Protein AF-0000000080309012 (afdb_homodimer)

InterPro domains:
  IPR004401 Nucleoid-associated protein YbaB/EbfC [MF_00274] (7-101)
  IPR004401 Nucleoid-associated protein YbaB/EbfC [PF02575] (13-102)
  IPR004401 Nucleoid-associated protein YbaB/EbfC [PIRSF004555] (8-107)
  IPR004401 Nucleoid-associated protein YbaB/EbfC [PTHR33449] (8-107)
  IPR004401 Nucleoid-associated protein YbaB/EbfC [TIGR00103] (6-107)
  IPR036894 Nucleoid-associated protein YbaB-like domain superfamily [G3DSA:3.30.1310.10] (3-108)
  IPR036894 Nucleoid-associated protein YbaB-like domain superfamily [SSF82607] (13-107)

Structure (mmCIF, N/CA/C/O backbone):
data_AF-0000000080309012-model_v1
#
loop_
_entity.id
_entity.type
_entity.pdbx_description
1 polymer 'Nucleoid-associated protein DB32_004994'
#
loop_
_atom_site.group_PDB
_atom_site.id
_atom_site.type_symbol
_atom_site.label_atom_id
_atom_site.label_alt_id
_atom_site.label_comp_id
_atom_site.label_asym_id
_atom_site.label_entity_id
_atom_site.label_seq_id
_atom_site.pdbx_PDB_ins_code
_atom_site.Cartn_x
_atom_site.Cartn_y
_atom_site.Cartn_z
_atom_site.occupancy
_atom_site.B_iso_or_equiv
_atom_site.auth_seq_id
_atom_site.auth_comp_id
_atom_site.auth_asym_id
_atom_site.auth_atom_id
_atom_site.pdbx_PDB_model_num
ATOM 1 N N . MET A 1 1 ? -10.664 39.625 29.297 1 57 1 MET A N 1
ATOM 2 C CA . MET A 1 1 ? -10.953 38.969 28.031 1 57 1 MET A CA 1
ATOM 3 C C . MET A 1 1 ? -9.852 37.969 27.656 1 57 1 MET A C 1
ATOM 5 O O . MET A 1 1 ? -10.117 36.938 27.062 1 57 1 MET A O 1
ATOM 9 N N . SER A 1 2 ? -8.57 38.375 27.922 1 62.28 2 SER A N 1
ATOM 10 C CA . SER A 1 2 ? -7.352 37.688 27.484 1 62.28 2 SER A CA 1
ATOM 11 C C . SER A 1 2 ? -7.172 36.344 28.188 1 62.28 2 SER A C 1
ATOM 13 O O . SER A 1 2 ? -6.781 35.375 27.562 1 62.28 2 SER A O 1
ATOM 15 N N . THR A 1 3 ? -7.598 36.344 29.406 1 65.06 3 THR A N 1
ATOM 16 C CA . THR A 1 3 ? -7.363 35.125 30.219 1 65.06 3 THR A CA 1
ATOM 17 C C . THR A 1 3 ? -8.297 34 29.797 1 65.06 3 THR A C 1
ATOM 19 O O . THR A 1 3 ? -7.887 32.844 29.703 1 65.06 3 THR A O 1
ATOM 22 N N . HIS A 1 4 ? -9.516 34.344 29.5 1 71.31 4 HIS A N 1
ATOM 23 C CA . HIS A 1 4 ? -10.484 33.312 29.141 1 71.31 4 HIS A CA 1
ATOM 24 C C . HIS A 1 4 ? -10.094 32.625 27.828 1 71.31 4 HIS A C 1
ATOM 26 O O . HIS A 1 4 ? -10.211 31.422 27.688 1 71.31 4 HIS A O 1
ATOM 32 N N . PHE A 1 5 ? -9.656 33.438 26.984 1 69.38 5 PHE A N 1
ATOM 33 C CA . PHE A 1 5 ? -9.219 32.938 25.688 1 69.38 5 PHE A CA 1
ATOM 34 C C . PHE A 1 5 ? -8 32.031 25.828 1 69.38 5 PHE A C 1
ATOM 36 O O . PHE A 1 5 ? -7.934 30.969 25.219 1 69.38 5 PHE A O 1
ATOM 43 N N . ARG A 1 6 ? -7.18 32.281 26.766 1 80.62 6 ARG A N 1
ATOM 44 C CA . ARG A 1 6 ? -5.988 31.484 27.031 1 80.62 6 ARG A CA 1
ATOM 45 C C . ARG A 1 6 ? -6.355 30.141 27.641 1 80.62 6 ARG A C 1
ATOM 47 O O . ARG A 1 6 ? -5.777 29.109 27.281 1 80.62 6 ARG A O 1
ATOM 54 N N . GLY A 1 7 ? -7.297 30.141 28.516 1 77.06 7 GLY A N 1
ATOM 55 C CA . GLY A 1 7 ? -7.805 28.906 29.094 1 77.06 7 GLY A CA 1
ATOM 56 C C . GLY A 1 7 ? -8.43 27.984 28.062 1 77.06 7 GLY A C 1
ATOM 57 O O . GLY A 1 7 ? -8.164 26.781 28.047 1 77.06 7 GLY A O 1
ATOM 58 N N . GLY A 1 8 ? -9.25 28.578 27.203 1 82.12 8 GLY A N 1
ATOM 59 C CA . GLY A 1 8 ? -9.867 27.828 26.109 1 82.12 8 GLY A CA 1
ATOM 60 C C . GLY A 1 8 ? -8.852 27.281 25.125 1 82.12 8 GLY A C 1
ATOM 61 O O . GLY A 1 8 ? -8.969 26.141 24.672 1 82.12 8 GLY A O 1
ATOM 62 N N . MET A 1 9 ? -7.82 27.984 24.938 1 85.69 9 MET A N 1
ATOM 63 C CA . MET A 1 9 ? -6.762 27.562 24.031 1 85.69 9 MET A CA 1
ATOM 64 C C . MET A 1 9 ? -5.977 26.406 24.609 1 85.69 9 MET A C 1
ATOM 66 O O . MET A 1 9 ? -5.648 25.453 23.891 1 85.69 9 MET A O 1
ATOM 70 N N . SER A 1 10 ? -5.707 26.469 25.969 1 90.06 10 SER A N 1
ATOM 71 C CA . SER A 1 10 ? -4.992 25.406 26.672 1 90.06 10 SER A CA 1
ATOM 72 C C . SER A 1 10 ? -5.758 24.094 26.609 1 90.06 10 SER A C 1
ATOM 74 O O . SER A 1 10 ? -5.164 23.031 26.391 1 90.06 10 SER A O 1
ATOM 76 N N . GLU A 1 11 ? -7.051 24.172 26.859 1 88.88 11 GLU A N 1
ATOM 77 C CA . GLU A 1 11 ? -7.902 22.984 26.797 1 88.88 11 GLU A CA 1
ATOM 78 C C . GLU A 1 11 ? -7.957 22.422 25.391 1 88.88 11 GLU A C 1
ATOM 80 O O . GLU A 1 11 ? -7.867 21.203 25.203 1 88.8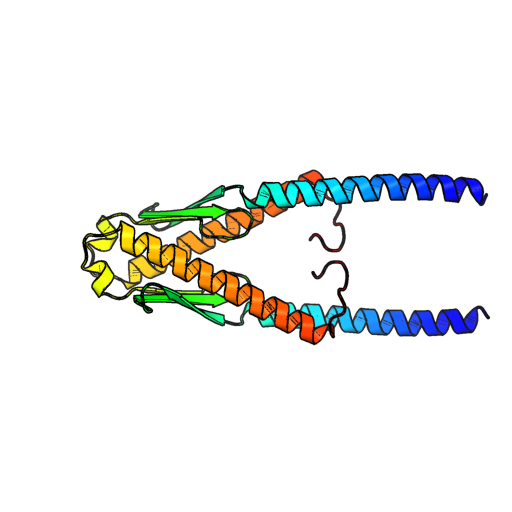8 11 GLU A O 1
ATOM 85 N N . LEU A 1 12 ? -8.102 23.266 24.438 1 86.62 12 LEU A N 1
ATOM 86 C CA . LEU A 1 12 ? -8.133 22.844 23.047 1 86.62 12 LEU A CA 1
ATOM 87 C C . LEU A 1 12 ? -6.832 22.141 22.656 1 86.62 12 LEU A C 1
ATOM 89 O O . LEU A 1 12 ? -6.859 21.078 22.031 1 86.62 12 LEU A O 1
ATOM 93 N N . MET A 1 13 ? -5.715 22.641 23.109 1 89 13 MET A N 1
ATOM 94 C CA . MET A 1 13 ? -4.414 22.062 22.797 1 89 13 MET A CA 1
ATOM 95 C C . MET A 1 13 ? -4.277 20.672 23.438 1 89 13 MET A C 1
ATOM 97 O O . MET A 1 13 ? -3.734 19.766 22.812 1 89 13 MET A O 1
ATOM 101 N N . ARG A 1 14 ? -4.746 20.578 24.688 1 92.19 14 ARG A N 1
ATOM 102 C CA . ARG A 1 14 ? -4.723 19.297 25.391 1 92.19 14 ARG A CA 1
ATOM 103 C C . ARG A 1 14 ? -5.551 18.25 24.656 1 92.19 14 ARG A C 1
ATOM 105 O O . ARG A 1 14 ? -5.121 17.109 24.484 1 92.19 14 ARG A O 1
ATOM 112 N N . GLN A 1 15 ? -6.668 18.594 24.234 1 91.5 15 GLN A N 1
ATOM 113 C CA . GLN A 1 15 ? -7.543 17.703 23.469 1 91.5 15 GLN A CA 1
ATOM 114 C C . GLN A 1 15 ? -6.914 17.312 22.141 1 91.5 15 GLN A C 1
ATOM 116 O O . GLN A 1 15 ? -6.93 16.141 21.75 1 91.5 15 GLN A O 1
ATOM 121 N N . ALA A 1 16 ? -6.344 18.25 21.547 1 87.75 16 ALA A N 1
ATOM 122 C CA . ALA A 1 16 ? -5.672 18 20.266 1 87.75 16 ALA A CA 1
ATOM 123 C C . ALA A 1 16 ? -4.531 17 20.438 1 87.75 16 ALA A C 1
ATOM 125 O O . ALA A 1 16 ? -4.391 16.062 19.641 1 87.75 16 ALA A O 1
ATOM 126 N N . SER A 1 17 ? -3.793 17.219 21.484 1 92.69 17 SER A N 1
ATOM 127 C CA . SER A 1 17 ? -2.676 16.328 21.781 1 92.69 17 SER A CA 1
ATOM 128 C C . SER A 1 17 ? -3.162 14.906 22.062 1 92.69 17 SER A C 1
ATOM 130 O O . SER A 1 17 ? -2.549 13.93 21.625 1 92.69 17 SER A O 1
ATOM 132 N N . ARG A 1 18 ? -4.23 14.828 22.766 1 92.44 18 ARG A N 1
ATOM 133 C CA . ARG A 1 18 ? -4.801 13.523 23.094 1 92.44 18 ARG A CA 1
ATOM 134 C C . ARG A 1 18 ? -5.285 12.805 21.828 1 92.44 18 ARG A C 1
ATOM 136 O O . ARG A 1 18 ? -5.027 11.617 21.656 1 92.44 18 ARG A O 1
ATOM 143 N N . LEU A 1 19 ? -5.91 13.477 21.016 1 88.88 19 LEU A N 1
ATOM 144 C CA . LEU A 1 1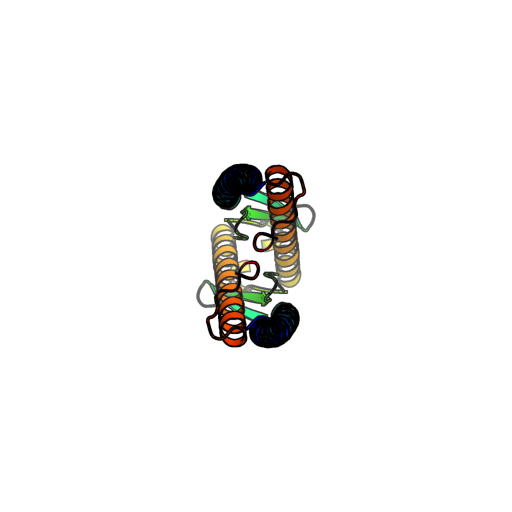9 ? -6.383 12.922 19.75 1 88.88 19 LEU A CA 1
ATOM 145 C C . LEU A 1 19 ? -5.215 12.477 18.875 1 88.88 19 LEU A C 1
ATOM 147 O O . LEU A 1 19 ? -5.242 11.391 18.297 1 88.88 19 LEU A O 1
ATOM 151 N N . GLN A 1 20 ? -4.234 13.234 18.797 1 90.69 20 GLN A N 1
ATOM 152 C CA . GLN A 1 20 ? -3.027 12.914 18.047 1 90.69 20 GLN A CA 1
ATOM 153 C C . GLN A 1 20 ? -2.412 11.602 18.516 1 90.69 20 GLN A C 1
ATOM 155 O O . GLN A 1 20 ? -2.057 10.742 17.703 1 90.69 20 GLN A O 1
ATOM 160 N N . ARG A 1 21 ? -2.314 11.453 19.812 1 92.88 21 ARG A N 1
ATOM 161 C CA . ARG A 1 21 ? -1.744 10.234 20.375 1 92.88 21 ARG A CA 1
ATOM 162 C C . ARG A 1 21 ? -2.627 9.023 20.094 1 92.88 21 ARG A C 1
ATOM 164 O O . ARG A 1 21 ? -2.125 7.945 19.781 1 92.88 21 ARG A O 1
ATOM 171 N N . LYS A 1 22 ? -3.891 9.219 20.219 1 92.44 22 LYS A N 1
ATOM 172 C CA . LYS A 1 22 ? -4.84 8.148 19.953 1 92.44 22 LYS A CA 1
ATOM 173 C C . LYS A 1 22 ? -4.77 7.695 18.484 1 92.44 22 LYS A C 1
ATOM 175 O O . LYS A 1 22 ? -4.793 6.496 18.203 1 92.44 22 LYS A O 1
ATOM 180 N N . ILE A 1 23 ? -4.715 8.562 17.609 1 88.94 23 ILE A N 1
ATOM 181 C CA . ILE A 1 23 ? -4.617 8.281 16.172 1 88.94 23 ILE A CA 1
ATOM 182 C C . ILE A 1 23 ? -3.334 7.508 15.891 1 88.94 23 ILE A C 1
ATOM 184 O O . ILE A 1 23 ? -3.354 6.5 15.172 1 88.94 23 ILE A O 1
ATOM 188 N N . GLU A 1 24 ? -2.258 7.977 16.453 1 91.75 24 GLU A N 1
ATOM 189 C CA . GLU A 1 24 ? -0.975 7.312 16.234 1 91.75 24 GLU A CA 1
ATOM 190 C C . GLU A 1 24 ? -1.003 5.879 16.766 1 91.75 24 GLU A C 1
ATOM 192 O O . GLU A 1 24 ? -0.525 4.961 16.094 1 91.75 24 GLU A O 1
ATOM 197 N N . LYS A 1 25 ? -1.535 5.723 17.875 1 94.19 25 LYS A N 1
ATOM 198 C CA . LYS A 1 25 ? -1.632 4.398 18.469 1 94.19 25 LYS A CA 1
ATOM 199 C C . LYS A 1 25 ? -2.502 3.471 17.625 1 94.19 25 LYS A C 1
ATOM 201 O O . LYS A 1 25 ? -2.133 2.324 17.375 1 94.19 25 LYS A O 1
ATOM 206 N N . ARG A 1 26 ? -3.6 3.959 17.188 1 93.12 26 ARG A N 1
ATOM 207 C CA . ARG A 1 26 ? -4.516 3.156 16.375 1 93.12 26 ARG A CA 1
ATOM 208 C C . ARG A 1 26 ? -3.893 2.801 15.039 1 93.12 26 ARG A C 1
ATOM 210 O O . ARG A 1 26 ? -4.059 1.683 14.547 1 93.12 26 ARG A O 1
ATOM 217 N N . LYS A 1 27 ? -3.209 3.764 14.477 1 92.25 27 LYS A N 1
ATOM 218 C CA . LYS A 1 27 ? -2.504 3.504 13.219 1 92.25 27 LYS A CA 1
ATOM 219 C C . LYS A 1 27 ? -1.516 2.352 13.375 1 92.25 27 LYS A C 1
ATOM 221 O O . LYS A 1 27 ? -1.438 1.474 12.516 1 92.25 27 LYS A O 1
ATOM 226 N N . GLN A 1 28 ? -0.829 2.33 14.453 1 94.25 28 GLN A N 1
ATOM 227 C CA . GLN A 1 28 ? 0.137 1.269 14.719 1 94.25 28 GLN A CA 1
ATOM 228 C C . GLN A 1 28 ? -0.559 -0.08 14.875 1 94.25 28 GLN A C 1
ATOM 230 O O . GLN A 1 28 ? -0.094 -1.091 14.344 1 94.25 28 GLN A O 1
ATOM 235 N N . GLU A 1 29 ? -1.652 -0.006 15.547 1 95.56 29 GLU A N 1
ATOM 236 C CA . GLU A 1 29 ? -2.422 -1.23 15.742 1 95.56 29 GLU A CA 1
ATOM 237 C C . GLU A 1 29 ? -2.965 -1.763 14.422 1 95.56 29 GLU A C 1
ATOM 239 O O . GLU A 1 29 ? -2.979 -2.975 14.195 1 95.56 29 GLU A O 1
ATOM 244 N N . LEU A 1 30 ? -3.387 -0.887 13.586 1 95 30 LEU A N 1
ATOM 245 C CA . LEU A 1 30 ? -4.016 -1.249 12.32 1 95 30 LEU A CA 1
ATOM 246 C C . LEU A 1 30 ? -2.996 -1.842 11.359 1 95 30 LEU A C 1
ATOM 248 O O . LEU A 1 30 ? -3.361 -2.574 10.438 1 95 30 LEU A O 1
ATOM 252 N N . GLN A 1 31 ? -1.734 -1.55 11.609 1 95.44 31 GLN A N 1
ATOM 253 C CA . GLN A 1 31 ? -0.689 -2.062 10.727 1 95.44 31 GLN A CA 1
ATOM 254 C C . GLN A 1 31 ? -0.666 -3.59 10.734 1 95.44 31 GLN A C 1
ATOM 256 O O . GLN A 1 31 ? -0.305 -4.215 9.734 1 95.44 31 GLN A O 1
ATOM 261 N N . SER A 1 32 ? -1.127 -4.191 11.82 1 95.81 32 SER A N 1
ATOM 262 C CA . SER A 1 32 ? -1.035 -5.641 11.945 1 95.81 32 SER A CA 1
ATOM 263 C C . SER A 1 32 ? -2.375 -6.309 11.656 1 95.81 32 SER A C 1
ATOM 265 O O . SER A 1 32 ? -2.467 -7.535 11.617 1 95.81 32 SER A O 1
ATOM 267 N N . GLU A 1 33 ? -3.395 -5.461 11.523 1 96.38 33 GLU A N 1
ATOM 268 C CA . GLU A 1 33 ? -4.691 -6.027 11.156 1 96.38 33 GLU A CA 1
ATOM 269 C C . GLU A 1 33 ? -4.656 -6.621 9.75 1 96.38 33 GLU A C 1
ATOM 271 O O . GLU A 1 33 ? -4.133 -6 8.82 1 96.38 33 GLU A O 1
ATOM 276 N N . VAL A 1 34 ? -5.273 -7.836 9.703 1 98.5 34 VAL A N 1
ATOM 277 C CA . VAL A 1 34 ? -5.172 -8.555 8.438 1 98.5 34 VAL A CA 1
ATOM 278 C C . VAL A 1 34 ? -6.559 -8.688 7.812 1 98.5 34 VAL A C 1
ATOM 280 O O . VAL A 1 34 ? -7.539 -8.961 8.508 1 98.5 34 VAL A O 1
ATOM 283 N N . VAL A 1 35 ? -6.605 -8.461 6.52 1 98.56 35 VAL A N 1
ATOM 284 C CA . VAL A 1 35 ? -7.828 -8.695 5.762 1 98.56 35 VAL A CA 1
ATOM 285 C C . VAL A 1 35 ? -7.586 -9.781 4.715 1 98.56 35 VAL A C 1
ATOM 287 O O . VAL A 1 35 ? -6.438 -10.086 4.383 1 98.56 35 VAL A O 1
ATOM 290 N N . GLU A 1 36 ? -8.703 -10.359 4.281 1 98.81 36 GLU A N 1
ATOM 291 C CA . GLU A 1 36 ? -8.625 -11.391 3.258 1 98.81 36 GLU A CA 1
ATOM 292 C C . GLU A 1 36 ? -9.359 -10.969 1.988 1 98.81 36 GLU A C 1
ATOM 294 O O . GLU A 1 36 ? -10.352 -10.242 2.053 1 98.81 36 GLU A O 1
ATOM 299 N N . ALA A 1 37 ? -8.836 -11.375 0.896 1 98.75 37 ALA A N 1
ATOM 300 C CA . ALA A 1 37 ? -9.469 -11.172 -0.406 1 98.75 37 ALA A CA 1
ATOM 301 C C . ALA A 1 37 ? -9.125 -12.312 -1.362 1 98.75 37 ALA A C 1
ATOM 303 O O . ALA A 1 37 ? -8.281 -13.164 -1.054 1 98.75 37 ALA A O 1
ATOM 304 N N . GLY A 1 38 ? -9.852 -12.344 -2.426 1 98.62 38 GLY A N 1
ATOM 305 C CA . GLY A 1 38 ? -9.609 -13.43 -3.359 1 98.62 38 GLY A CA 1
ATOM 306 C C . GLY A 1 38 ? -9.977 -13.086 -4.789 1 98.62 38 GLY A C 1
ATOM 307 O O . GLY A 1 38 ? -10.516 -12.008 -5.055 1 98.62 38 GLY A O 1
ATOM 308 N N . ALA A 1 39 ? -9.578 -13.945 -5.66 1 98.19 39 ALA A N 1
ATOM 309 C CA . ALA A 1 39 ? -9.922 -13.875 -7.078 1 98.19 39 ALA A CA 1
ATOM 310 C C . ALA A 1 39 ? -10.141 -15.266 -7.66 1 98.19 39 ALA A C 1
ATOM 312 O O . ALA A 1 39 ? -9.68 -16.266 -7.098 1 98.19 39 ALA A O 1
ATOM 313 N N . GLY A 1 40 ? -10.906 -15.305 -8.773 1 97.12 40 GLY A N 1
ATOM 314 C CA . GLY A 1 40 ? -11.141 -16.578 -9.438 1 97.12 40 GLY A CA 1
ATOM 315 C C . GLY A 1 40 ? -11.945 -17.547 -8.594 1 97.12 40 GLY A C 1
ATOM 316 O O . GLY A 1 40 ? -11.57 -18.719 -8.469 1 97.12 40 GLY A O 1
ATOM 317 N N . ASN A 1 41 ? -12.953 -17.031 -7.949 1 96.94 41 ASN A N 1
ATOM 318 C CA . ASN A 1 41 ? -13.758 -17.859 -7.059 1 96.94 41 ASN A CA 1
ATOM 319 C C . ASN A 1 41 ? -12.906 -18.5 -5.957 1 96.94 41 ASN A C 1
ATOM 321 O O . ASN A 1 41 ? -12.992 -19.703 -5.707 1 96.94 41 ASN A O 1
ATOM 325 N N . ASP A 1 42 ? -11.867 -17.703 -5.418 1 96.75 42 ASP A N 1
ATOM 326 C CA . ASP A 1 42 ? -11.016 -17.984 -4.27 1 96.75 42 ASP A CA 1
ATOM 327 C C . ASP A 1 42 ? -9.953 -19.016 -4.621 1 96.75 42 ASP A C 1
ATOM 329 O O . ASP A 1 42 ? -9.359 -19.641 -3.732 1 96.75 42 ASP A O 1
ATOM 333 N N . GLN A 1 43 ? -9.773 -19.188 -5.887 1 96.38 43 GLN A N 1
ATOM 334 C CA . GLN A 1 43 ? -8.641 -20 -6.289 1 96.38 43 GLN A CA 1
ATOM 335 C C . GLN A 1 43 ? -7.312 -19.328 -5.934 1 96.38 43 GLN A C 1
ATOM 337 O O . GLN A 1 43 ? -6.273 -20 -5.871 1 96.38 43 GLN A O 1
ATOM 342 N N . VAL A 1 44 ? -7.41 -18.094 -5.824 1 97.69 44 VAL A N 1
ATOM 343 C CA . VAL A 1 44 ? -6.309 -17.328 -5.25 1 97.69 44 VAL A CA 1
ATOM 344 C C . VAL A 1 44 ? -6.816 -16.516 -4.07 1 97.69 44 VAL A C 1
ATOM 346 O O . VAL A 1 44 ? -7.77 -15.742 -4.207 1 97.69 44 VAL A O 1
ATOM 349 N N . LYS A 1 45 ? -6.195 -16.703 -2.924 1 98.69 45 LYS A N 1
ATOM 350 C CA . LYS A 1 45 ? -6.539 -15.969 -1.713 1 98.69 45 LYS A CA 1
ATOM 351 C C . LYS A 1 45 ? -5.316 -15.273 -1.128 1 98.69 45 LYS A C 1
ATOM 353 O O . LYS A 1 45 ? -4.227 -15.844 -1.092 1 98.69 45 LYS A O 1
ATOM 358 N N . VAL A 1 46 ? -5.637 -14.07 -0.642 1 98.88 46 VAL A N 1
ATOM 359 C CA . VAL A 1 46 ? -4.508 -13.328 -0.08 1 98.88 46 VAL A CA 1
ATOM 360 C C . VAL A 1 46 ? -4.887 -12.766 1.287 1 98.88 46 VAL A C 1
ATOM 362 O O . VAL A 1 46 ? -6.07 -12.594 1.585 1 98.88 46 VAL A O 1
ATOM 365 N N . LYS A 1 47 ? -3.896 -12.609 2.025 1 98.88 47 LYS A N 1
ATOM 366 C CA . LYS A 1 47 ? -3.969 -11.836 3.262 1 98.88 47 LYS A CA 1
ATOM 367 C C . LYS A 1 47 ? -3.068 -10.609 3.193 1 98.88 47 LYS A C 1
ATOM 369 O O . LYS A 1 47 ? -1.898 -10.711 2.816 1 98.88 47 LYS A O 1
ATOM 374 N N . VAL A 1 48 ? -3.658 -9.508 3.494 1 98.81 48 VAL A N 1
ATOM 375 C CA . VAL A 1 48 ? -2.953 -8.227 3.455 1 98.81 48 VAL A CA 1
ATOM 376 C C . VAL A 1 48 ? -3.146 -7.492 4.777 1 98.81 48 VAL A C 1
ATOM 378 O O . VAL A 1 48 ? -4.238 -7.504 5.348 1 98.81 48 VAL A O 1
ATOM 381 N N . ASN A 1 49 ? -2.084 -6.797 5.227 1 98.38 49 ASN A N 1
ATOM 382 C CA . ASN A 1 49 ? -2.254 -6.105 6.5 1 98.38 49 ASN A CA 1
ATOM 383 C C . ASN A 1 49 ? -2.453 -4.605 6.301 1 98.38 49 ASN A C 1
ATOM 385 O O . ASN A 1 49 ? -2.449 -4.117 5.172 1 98.38 49 ASN A O 1
ATOM 389 N N . GLY A 1 50 ? -2.678 -3.922 7.391 1 96.88 50 GLY A N 1
ATOM 390 C CA . GLY A 1 50 ? -2.986 -2.5 7.363 1 96.88 50 GLY A CA 1
ATOM 391 C C . GLY A 1 50 ? -1.825 -1.647 6.887 1 96.88 50 GLY A C 1
ATOM 392 O O . GLY A 1 50 ? -2.004 -0.471 6.562 1 96.88 50 GLY A O 1
ATOM 393 N N . ALA A 1 51 ? -0.648 -2.201 6.828 1 96.25 51 ALA A N 1
ATOM 394 C CA . ALA A 1 51 ? 0.537 -1.522 6.309 1 96.25 51 ALA A CA 1
ATOM 395 C C . ALA A 1 51 ? 0.699 -1.763 4.812 1 96.25 51 ALA A C 1
ATOM 397 O O . ALA A 1 51 ? 1.726 -1.41 4.227 1 96.25 51 ALA A O 1
ATOM 398 N N . LYS A 1 52 ? -0.305 -2.455 4.246 1 96.5 52 LYS A N 1
ATOM 399 C CA . LYS A 1 52 ? -0.324 -2.789 2.826 1 96.5 52 LYS A CA 1
ATOM 400 C C . LYS A 1 52 ? 0.803 -3.756 2.475 1 96.5 52 LYS A C 1
ATOM 402 O O . LYS A 1 52 ? 1.484 -3.58 1.462 1 96.5 52 LYS A O 1
ATOM 407 N N . GLU A 1 53 ? 1.056 -4.645 3.322 1 98.06 53 GLU A N 1
ATOM 408 C CA . GLU A 1 53 ? 1.957 -5.762 3.074 1 98.06 53 GLU A CA 1
ATOM 409 C C . GLU A 1 53 ? 1.18 -7.039 2.762 1 98.06 53 GLU A C 1
ATOM 411 O O . GLU A 1 53 ? 0.17 -7.328 3.406 1 98.06 53 GLU A O 1
ATOM 416 N N . LEU A 1 54 ? 1.634 -7.676 1.713 1 98.88 54 LEU A N 1
ATOM 417 C CA . LEU A 1 54 ? 1.1 -9.008 1.45 1 98.88 54 LEU A CA 1
ATOM 418 C C . LEU A 1 54 ? 1.627 -10.016 2.465 1 98.88 54 LEU A C 1
ATOM 420 O O . LEU A 1 54 ? 2.816 -10.344 2.461 1 98.88 54 LEU A O 1
ATOM 424 N N . VAL A 1 55 ? 0.798 -10.523 3.332 1 98.81 55 VAL A N 1
ATOM 425 C CA . VAL A 1 55 ? 1.19 -11.406 4.422 1 98.81 55 VAL A CA 1
ATOM 426 C C . VAL A 1 55 ? 1.299 -12.844 3.912 1 98.81 55 VAL A C 1
ATOM 428 O O . VAL A 1 55 ? 2.229 -13.57 4.273 1 98.81 55 VAL A O 1
ATOM 431 N N . SER A 1 56 ? 0.304 -13.18 3.078 1 98.81 56 SER A N 1
ATOM 432 C CA . SER A 1 56 ? 0.31 -14.523 2.508 1 98.81 56 SER A CA 1
ATOM 433 C C . SER A 1 56 ? -0.56 -14.594 1.258 1 98.81 56 SER A C 1
ATOM 435 O O . SER A 1 56 ? -1.403 -13.727 1.03 1 98.81 56 SER A O 1
ATOM 437 N N . ILE A 1 57 ? -0.336 -15.625 0.481 1 98.69 57 ILE A N 1
ATOM 438 C CA . ILE A 1 57 ? -1.15 -15.953 -0.685 1 98.69 57 ILE A CA 1
ATOM 439 C C . ILE A 1 57 ? -1.342 -17.469 -0.773 1 98.69 57 ILE A C 1
ATOM 441 O O . ILE A 1 57 ? -0.427 -18.234 -0.464 1 98.69 57 ILE A O 1
ATOM 445 N N . GLU A 1 58 ? -2.475 -17.828 -1.103 1 97.44 58 GLU A N 1
ATOM 446 C CA . GLU A 1 58 ? -2.803 -19.219 -1.37 1 97.44 58 GLU A CA 1
ATOM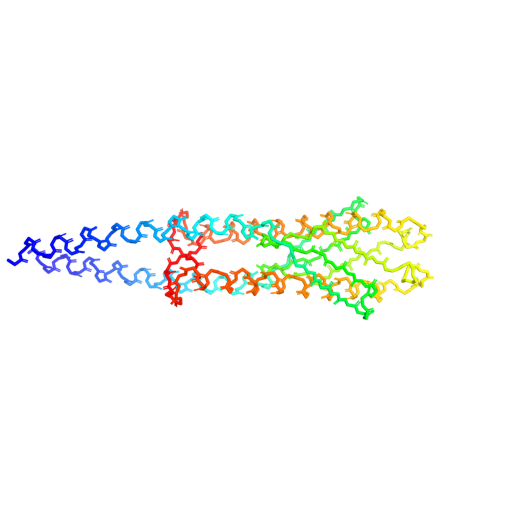 447 C C . GLU A 1 58 ? -3.305 -19.406 -2.799 1 97.44 58 GLU A C 1
ATOM 449 O O . GLU A 1 58 ? -4.262 -18.75 -3.217 1 97.44 58 GLU A O 1
ATOM 454 N N . ILE A 1 59 ? -2.658 -20.25 -3.447 1 94.56 59 ILE A N 1
ATOM 455 C CA . ILE A 1 59 ? -3.029 -20.562 -4.82 1 94.56 59 ILE A CA 1
ATOM 456 C C . ILE A 1 59 ? -3.52 -22.016 -4.902 1 94.56 59 ILE A C 1
ATOM 458 O O . ILE A 1 59 ? -2.834 -22.938 -4.453 1 94.56 59 ILE A O 1
ATOM 462 N N . ALA A 1 60 ? -4.656 -22.156 -5.465 1 92.88 60 ALA A N 1
ATOM 463 C CA . ALA A 1 60 ? -5.219 -23.5 -5.59 1 92.88 60 ALA A CA 1
ATOM 464 C C . ALA A 1 60 ? -4.34 -24.391 -6.465 1 92.88 60 ALA A C 1
ATOM 466 O O . ALA A 1 60 ? -3.848 -23.938 -7.508 1 92.88 60 ALA A O 1
ATOM 467 N N . PRO A 1 61 ? -4.16 -25.547 -6.027 1 88.94 61 PRO A N 1
ATOM 468 C CA . PRO A 1 61 ? -3.297 -26.453 -6.781 1 88.94 61 PRO A CA 1
ATOM 469 C C . PRO A 1 61 ? -3.762 -26.656 -8.227 1 88.94 61 PRO A C 1
ATOM 471 O O . PRO A 1 61 ? -2.943 -26.906 -9.117 1 88.94 61 PRO A O 1
ATOM 474 N N . GLU A 1 62 ? -5.031 -26.531 -8.461 1 85.31 62 GLU A N 1
ATOM 475 C CA . GLU A 1 62 ? -5.586 -26.719 -9.805 1 85.31 62 GLU A CA 1
ATOM 476 C C . GLU A 1 62 ? -5.039 -25.688 -10.773 1 85.31 62 GLU A C 1
ATOM 478 O O . GLU A 1 62 ? -4.996 -25.922 -11.984 1 85.31 62 GLU A O 1
ATOM 483 N N . LEU A 1 63 ? -4.66 -24.578 -10.273 1 84.88 63 LEU A N 1
ATOM 484 C CA . LEU A 1 63 ? -4.141 -23.516 -11.117 1 84.88 63 LEU A CA 1
ATOM 485 C C . LEU A 1 63 ? -2.715 -23.828 -11.57 1 84.88 63 LEU A C 1
ATOM 487 O O . LEU A 1 63 ? -2.24 -23.266 -12.562 1 84.88 63 LEU A O 1
ATOM 491 N N . LEU A 1 64 ? -2.098 -24.562 -10.727 1 75.38 64 LEU A N 1
ATOM 492 C CA . LEU A 1 64 ? -0.72 -24.906 -11.07 1 75.38 64 LEU A CA 1
ATOM 493 C C . LEU A 1 64 ? -0.674 -26.047 -12.07 1 75.38 64 LEU A C 1
ATOM 495 O O . LEU A 1 64 ? 0.341 -26.266 -12.734 1 75.38 64 LEU A O 1
ATOM 499 N N . LYS A 1 65 ? -1.745 -26.75 -12.078 1 74.62 65 LYS A N 1
ATOM 500 C CA . LYS A 1 65 ? -1.802 -27.891 -12.984 1 74.62 65 LYS A CA 1
ATOM 501 C C . LYS A 1 65 ? -2.031 -27.453 -14.422 1 74.62 65 LYS A C 1
ATOM 503 O O . LYS A 1 65 ? -1.693 -28.172 -15.367 1 74.62 65 LYS A O 1
ATOM 508 N N . GLY A 1 66 ? -2.607 -26.219 -14.484 1 66.81 66 GLY A N 1
ATOM 509 C CA . GLY A 1 66 ? -2.855 -25.734 -15.828 1 66.81 66 GLY A CA 1
ATOM 510 C C . GLY A 1 66 ? -1.652 -25.047 -16.453 1 66.81 66 GLY A C 1
ATOM 511 O O . GLY A 1 66 ? -0.671 -24.766 -15.758 1 66.81 66 GLY A O 1
ATOM 512 N N . GLU A 1 67 ? -1.464 -25.141 -17.625 1 66.25 67 GLU A N 1
ATOM 513 C CA . GLU A 1 67 ? -0.36 -24.531 -18.359 1 66.25 67 GLU A CA 1
ATOM 514 C C . GLU A 1 67 ? -0.634 -23.062 -18.641 1 66.25 67 GLU A C 1
ATOM 516 O O . GLU A 1 67 ? 0.119 -22.422 -19.375 1 66.25 67 GLU A O 1
ATOM 521 N N . ASP A 1 68 ? -1.687 -22.609 -17.953 1 81.75 68 ASP A N 1
ATOM 522 C CA . ASP A 1 68 ? -1.984 -21.219 -18.344 1 81.75 68 ASP A CA 1
ATOM 523 C C . ASP A 1 68 ? -1.441 -20.234 -17.312 1 81.75 68 ASP A C 1
ATOM 525 O O . ASP A 1 68 ? -2.164 -19.828 -16.391 1 81.75 68 ASP A O 1
ATOM 529 N N . LEU A 1 69 ? -0.29 -19.797 -17.422 1 86.31 69 LEU A N 1
ATOM 530 C CA . LEU A 1 69 ? 0.418 -18.891 -16.531 1 86.31 69 LEU A CA 1
ATOM 531 C C . LEU A 1 69 ? -0.234 -17.5 -16.547 1 86.31 69 LEU A C 1
ATOM 533 O O . LEU A 1 69 ? -0.262 -16.812 -15.516 1 86.31 69 LEU A O 1
ATOM 537 N N . SER A 1 70 ? -0.798 -17.281 -17.688 1 90.69 70 SER A N 1
ATOM 538 C CA . SER A 1 70 ? -1.424 -15.969 -17.828 1 90.69 70 SER A CA 1
ATOM 539 C C . SER A 1 70 ? -2.613 -15.82 -16.891 1 90.69 70 SER A C 1
ATOM 541 O O . SER A 1 70 ? -2.793 -14.773 -16.266 1 90.69 70 SER A O 1
ATOM 543 N N . MET A 1 71 ? -3.316 -16.922 -16.734 1 91.19 71 MET A N 1
ATOM 544 C CA . MET A 1 71 ? -4.488 -16.891 -15.867 1 91.19 71 MET A CA 1
ATOM 545 C C . MET A 1 71 ? -4.074 -16.734 -14.406 1 91.19 71 MET A C 1
ATOM 547 O O . MET A 1 71 ? -4.629 -15.906 -13.68 1 91.19 71 MET A O 1
ATOM 551 N N . VAL A 1 72 ? -3.152 -17.484 -13.977 1 93.25 72 VAL A N 1
ATOM 552 C CA . VAL A 1 72 ? -2.658 -17.438 -12.609 1 93.25 72 VAL A CA 1
ATOM 553 C C . VAL A 1 72 ? -2.156 -16.031 -12.281 1 93.25 72 VAL A C 1
ATOM 555 O O . VAL A 1 72 ? -2.52 -15.453 -11.258 1 93.25 72 VAL A O 1
ATOM 558 N N . GLN A 1 73 ? -1.404 -15.539 -13.18 1 96.44 73 GLN A N 1
ATOM 559 C CA . GLN A 1 73 ? -0.833 -14.203 -13.008 1 96.44 73 GLN A CA 1
ATOM 560 C C . GLN A 1 73 ? -1.927 -13.148 -12.898 1 96.44 73 GLN A C 1
ATOM 562 O O . GLN A 1 73 ? -1.868 -12.281 -12.023 1 96.44 73 GLN A O 1
ATOM 567 N N . ASP A 1 74 ? -2.939 -13.203 -13.719 1 97.69 74 ASP A N 1
ATOM 568 C CA . ASP A 1 74 ? -4.043 -12.25 -13.68 1 97.69 74 ASP A CA 1
ATOM 569 C C . ASP A 1 74 ? -4.809 -12.344 -12.359 1 97.69 74 ASP A C 1
ATOM 571 O O . ASP A 1 74 ? -5.199 -11.328 -11.789 1 97.69 74 ASP A O 1
ATOM 575 N N . LEU A 1 75 ? -4.984 -13.547 -11.93 1 97.75 75 LEU A N 1
ATOM 576 C CA . LEU A 1 75 ? -5.727 -13.758 -10.695 1 97.75 75 LEU A CA 1
ATOM 577 C C . LEU A 1 75 ? -4.941 -13.242 -9.492 1 97.75 75 LEU A C 1
ATOM 579 O O . LEU A 1 75 ? -5.52 -12.703 -8.547 1 97.75 75 LEU A O 1
ATOM 583 N N . VAL A 1 76 ? -3.645 -13.477 -9.492 1 98 76 VAL A N 1
ATOM 584 C CA . VAL A 1 76 ? -2.793 -12.977 -8.414 1 98 76 VAL A CA 1
ATOM 585 C C . VAL A 1 76 ? -2.895 -11.453 -8.344 1 98 76 VAL A C 1
ATOM 587 O O . VAL A 1 76 ? -3.092 -10.891 -7.266 1 98 76 VAL A O 1
ATOM 590 N N . VAL A 1 77 ? -2.812 -10.836 -9.5 1 98.88 77 VAL A N 1
ATOM 591 C CA . VAL A 1 77 ? -2.91 -9.383 -9.555 1 98.88 77 VAL A CA 1
ATOM 592 C C . VAL A 1 77 ? -4.254 -8.93 -8.984 1 98.88 77 VAL A C 1
ATOM 594 O O . VAL A 1 77 ? -4.312 -8.023 -8.156 1 98.88 77 VAL A O 1
ATOM 597 N N . ALA A 1 78 ? -5.277 -9.562 -9.406 1 98.88 78 ALA A N 1
ATOM 598 C CA . ALA A 1 78 ? -6.629 -9.211 -8.977 1 98.88 78 ALA A CA 1
ATOM 599 C C . ALA A 1 78 ? -6.797 -9.398 -7.473 1 98.88 78 ALA A C 1
ATOM 601 O O . ALA A 1 78 ? -7.309 -8.516 -6.785 1 98.88 78 ALA A O 1
ATOM 602 N N . ALA A 1 79 ? -6.355 -10.531 -6.969 1 98.88 79 ALA A N 1
ATOM 603 C CA . ALA A 1 79 ? -6.523 -10.859 -5.555 1 98.88 79 ALA A CA 1
ATOM 604 C C . ALA A 1 79 ? -5.719 -9.906 -4.672 1 98.88 79 ALA A C 1
ATOM 606 O O . ALA A 1 79 ? -6.215 -9.43 -3.652 1 98.88 79 ALA A O 1
ATOM 607 N N . VAL A 1 80 ? -4.496 -9.688 -5.074 1 98.94 80 VAL A N 1
ATOM 608 C CA . VAL A 1 80 ? -3.621 -8.812 -4.301 1 98.94 80 VAL A CA 1
ATOM 609 C C . VAL A 1 80 ? -4.203 -7.402 -4.254 1 98.94 80 VAL A C 1
ATOM 611 O O . VAL A 1 80 ? -4.316 -6.805 -3.182 1 98.94 80 VAL A O 1
ATOM 614 N N . ASN A 1 81 ? -4.668 -6.91 -5.406 1 98.88 81 ASN A N 1
ATOM 615 C CA . ASN A 1 81 ? -5.211 -5.559 -5.457 1 98.88 81 ASN A CA 1
ATOM 616 C C . ASN A 1 81 ? -6.527 -5.457 -4.688 1 98.88 81 ASN A C 1
ATOM 618 O O . ASN A 1 81 ? -6.812 -4.426 -4.074 1 98.88 81 ASN A O 1
ATOM 622 N N . ALA A 1 82 ? -7.285 -6.473 -4.762 1 98.81 82 ALA A N 1
ATOM 623 C CA . ALA A 1 82 ? -8.5 -6.5 -3.955 1 98.81 82 ALA A CA 1
ATOM 624 C C . ALA A 1 82 ? -8.172 -6.438 -2.465 1 98.81 82 ALA A C 1
ATOM 626 O O . ALA A 1 82 ? -8.836 -5.719 -1.708 1 98.81 82 ALA A O 1
ATOM 627 N N . GLY A 1 83 ? -7.176 -7.227 -2.051 1 98.75 83 GLY A N 1
ATOM 628 C CA . GLY A 1 83 ? -6.734 -7.203 -0.665 1 98.75 83 GLY A CA 1
ATOM 629 C C . GLY A 1 83 ? -6.207 -5.852 -0.229 1 98.75 83 GLY A C 1
ATOM 630 O O . GLY A 1 83 ? -6.52 -5.379 0.866 1 98.75 83 GLY A O 1
ATOM 631 N N . MET A 1 84 ? -5.434 -5.25 -1.118 1 98.62 84 MET A N 1
ATOM 632 C CA . MET A 1 84 ? -4.883 -3.93 -0.829 1 98.62 84 MET A CA 1
ATOM 633 C C . MET A 1 84 ? -5.996 -2.902 -0.661 1 98.62 84 MET A C 1
ATOM 635 O O . MET A 1 84 ? -5.961 -2.09 0.266 1 98.62 84 MET A O 1
ATOM 639 N N . LYS A 1 85 ? -6.934 -2.91 -1.503 1 98.31 85 LYS A N 1
ATOM 640 C CA . LYS A 1 85 ? -8.07 -1.995 -1.438 1 98.31 85 LYS A CA 1
ATOM 641 C C . LYS A 1 85 ? -8.859 -2.191 -0.148 1 98.31 85 LYS A C 1
ATOM 643 O O . LYS A 1 85 ? -9.203 -1.221 0.53 1 98.31 85 LYS A O 1
ATOM 648 N N . LYS A 1 86 ? -9.094 -3.375 0.134 1 98.38 86 LYS A N 1
ATOM 649 C CA . LYS A 1 86 ? -9.844 -3.699 1.344 1 98.38 86 LYS A CA 1
ATOM 650 C C . LYS A 1 86 ? -9.094 -3.238 2.594 1 98.38 86 LYS A C 1
ATOM 652 O O . LYS A 1 86 ? -9.695 -2.674 3.508 1 98.38 86 LYS A O 1
ATOM 657 N N . ALA A 1 87 ? -7.797 -3.533 2.645 1 97.88 87 ALA A N 1
ATOM 658 C CA . ALA A 1 87 ? -6.973 -3.096 3.768 1 97.88 87 ALA A CA 1
ATOM 659 C C . ALA A 1 87 ? -7.043 -1.582 3.945 1 97.88 87 ALA A C 1
ATOM 661 O O . ALA A 1 87 ? -7.199 -1.088 5.062 1 97.88 87 ALA A O 1
ATOM 662 N N . ASN A 1 88 ? -6.973 -0.875 2.832 1 96.75 88 ASN A N 1
ATOM 663 C CA . ASN A 1 88 ? -7.074 0.581 2.865 1 96.75 88 ASN A CA 1
ATOM 664 C C . ASN A 1 88 ? -8.43 1.037 3.4 1 96.75 88 ASN A C 1
ATOM 666 O O . ASN A 1 88 ? -8.5 1.97 4.203 1 96.75 88 ASN A O 1
ATOM 670 N N . GLU A 1 89 ? -9.445 0.442 2.979 1 96.94 89 GLU A N 1
ATOM 671 C CA . GLU A 1 89 ? -10.797 0.79 3.412 1 96.94 89 GLU A CA 1
ATOM 672 C C . GLU A 1 89 ? -10.969 0.575 4.914 1 96.94 89 GLU A C 1
ATOM 674 O O . GLU A 1 89 ? -11.586 1.395 5.598 1 96.94 89 GLU A O 1
ATOM 679 N N . VAL A 1 90 ? -10.414 -0.525 5.367 1 96.25 90 VAL A N 1
ATOM 680 C CA . VAL A 1 90 ? -10.516 -0.849 6.789 1 96.25 90 VAL A CA 1
ATOM 681 C C . VAL A 1 90 ? -9.742 0.177 7.609 1 96.25 90 VAL A C 1
ATOM 683 O O . VAL A 1 90 ? -10.25 0.692 8.609 1 96.25 90 VAL A O 1
ATOM 686 N N . VAL A 1 91 ? -8.555 0.478 7.184 1 95.25 91 VAL A N 1
ATOM 687 C CA . VAL A 1 91 ? -7.723 1.452 7.883 1 95.25 91 VAL A CA 1
ATOM 688 C C . VAL A 1 91 ? -8.422 2.811 7.898 1 95.25 91 VAL A C 1
ATOM 690 O O . VAL A 1 91 ? -8.539 3.441 8.953 1 95.25 91 VAL A O 1
ATOM 693 N N . ASP A 1 92 ? -8.945 3.225 6.793 1 93.69 92 ASP A N 1
ATOM 694 C CA . ASP A 1 92 ? -9.641 4.504 6.668 1 93.69 92 ASP A CA 1
ATOM 695 C C . ASP A 1 92 ? -10.867 4.555 7.578 1 93.69 92 ASP A C 1
ATOM 697 O O . ASP A 1 92 ? -11.102 5.555 8.258 1 93.69 92 ASP A O 1
ATOM 701 N N . ALA A 1 93 ? -11.57 3.502 7.586 1 94.75 93 ALA A N 1
ATOM 702 C CA . ALA A 1 93 ? -12.789 3.426 8.391 1 94.75 93 ALA A CA 1
ATOM 703 C C . ALA A 1 93 ? -12.469 3.498 9.883 1 94.75 93 ALA A C 1
ATOM 705 O O . ALA A 1 93 ? -13.148 4.191 10.641 1 94.75 93 ALA A O 1
ATOM 706 N N . GLU A 1 94 ? -11.414 2.805 10.227 1 94.44 94 GLU A N 1
ATOM 707 C CA . GLU A 1 94 ? -11.031 2.789 11.633 1 94.44 94 GLU A CA 1
ATOM 708 C C . GLU A 1 94 ? -10.5 4.152 12.078 1 94.44 94 GLU A C 1
ATOM 710 O O . GLU A 1 94 ? -10.797 4.613 13.18 1 94.44 94 GLU A O 1
ATOM 715 N N . LEU A 1 95 ? -9.742 4.785 11.258 1 90.75 95 LEU A N 1
ATOM 716 C CA . LEU A 1 95 ? -9.25 6.129 11.555 1 90.75 95 LEU A CA 1
ATOM 717 C C . LEU A 1 95 ? -10.398 7.129 11.625 1 90.75 95 LEU A C 1
ATOM 719 O O . LEU A 1 95 ? -10.398 8.023 12.477 1 90.75 95 LEU A O 1
ATOM 723 N N . GLU A 1 96 ? -11.352 6.992 10.734 1 91.81 96 GLU A N 1
ATOM 724 C CA . GLU A 1 96 ? -12.539 7.848 10.75 1 91.81 96 GLU A CA 1
ATOM 725 C C . GLU A 1 96 ? -13.312 7.707 12.055 1 91.81 96 GLU A C 1
ATOM 727 O O . GLU A 1 96 ? -13.773 8.695 12.617 1 91.81 96 GLU A O 1
ATOM 732 N N . LYS A 1 97 ? -13.375 6.531 12.492 1 92.88 97 LYS A N 1
ATOM 733 C CA . LYS A 1 97 ? -14.047 6.262 13.758 1 92.88 97 LYS A CA 1
ATOM 734 C C . LYS A 1 97 ? -13.328 6.941 14.922 1 92.88 97 LYS A C 1
ATOM 736 O O . LYS A 1 97 ? -13.969 7.535 15.797 1 92.88 97 LYS A O 1
ATOM 741 N N . VAL A 1 98 ? -12.023 6.883 14.898 1 90.62 98 VAL A N 1
ATOM 742 C CA . VAL A 1 98 ? -11.211 7.422 15.984 1 90.62 98 VAL A CA 1
ATOM 743 C C . VAL A 1 98 ? -11.305 8.945 15.984 1 90.62 98 VAL A C 1
ATOM 745 O O . VAL A 1 98 ? -11.328 9.57 17.047 1 90.62 98 VAL A O 1
ATOM 748 N N . THR A 1 99 ? -11.367 9.594 14.844 1 89.81 99 THR A N 1
ATOM 749 C CA . THR A 1 99 ? -11.375 11.055 14.75 1 89.81 99 THR A CA 1
ATOM 750 C C . THR A 1 99 ? -12.805 11.586 14.805 1 89.81 99 THR A C 1
ATOM 752 O O . THR A 1 99 ? -13.016 12.805 14.883 1 89.81 99 THR A O 1
ATOM 755 N N . GLY A 1 100 ? -13.805 10.75 14.812 1 88.56 100 GLY A N 1
ATOM 756 C CA . GLY A 1 100 ? -15.195 11.195 14.789 1 88.56 100 GLY A CA 1
ATOM 757 C C . GLY A 1 100 ? -15.578 11.891 13.5 1 88.56 100 GLY A C 1
ATOM 758 O O . GLY A 1 100 ? -16.422 12.797 13.508 1 88.56 100 GLY A O 1
ATOM 759 N N . GLY A 1 101 ? -14.875 11.578 12.445 1 83.94 101 GLY A N 1
ATOM 760 C CA . GLY A 1 101 ? -15.148 12.172 11.141 1 83.94 101 GLY A CA 1
ATOM 761 C C . GLY A 1 101 ? -14.367 13.445 10.891 1 83.94 101 GLY A C 1
ATOM 762 O O . GLY A 1 101 ? -14.43 14.016 9.797 1 83.94 101 GLY A O 1
ATOM 763 N N . LEU A 1 102 ? -13.688 13.961 11.977 1 76.19 102 LEU A N 1
ATOM 764 C CA . LEU A 1 102 ? -12.875 15.156 11.812 1 76.19 102 LEU A CA 1
ATOM 765 C C . LEU A 1 102 ? -11.688 14.891 10.883 1 76.19 102 LEU A C 1
ATOM 767 O O . LEU A 1 102 ? -11.055 13.836 10.969 1 76.19 102 LEU A O 1
ATOM 771 N N . LYS A 1 103 ? -11.727 15.617 9.789 1 69.88 103 LYS A N 1
ATOM 772 C CA . LYS A 1 103 ? -10.594 15.5 8.867 1 69.88 103 LYS A CA 1
ATOM 773 C C . LYS A 1 103 ? -9.391 16.297 9.375 1 69.88 103 LYS A C 1
ATOM 775 O O . LYS A 1 103 ? -9.336 17.516 9.219 1 69.88 103 LYS A O 1
ATOM 780 N N . ILE A 1 104 ? -8.641 15.703 10.195 1 61.03 104 ILE A N 1
ATOM 781 C CA . ILE A 1 104 ? -7.473 16.344 10.781 1 61.03 104 ILE A CA 1
ATOM 782 C C . ILE A 1 104 ? -6.352 16.422 9.742 1 61.03 104 ILE A C 1
ATOM 784 O O . ILE A 1 104 ? -5.945 15.391 9.188 1 61.03 104 ILE A O 1
ATOM 788 N N . PRO A 1 105 ? -5.793 17.531 9.406 1 59.31 105 PRO A N 1
ATOM 789 C CA . PRO A 1 105 ? -4.707 17.734 8.445 1 59.31 105 PRO A CA 1
ATOM 790 C C . PRO A 1 105 ? -3.469 16.891 8.766 1 59.31 105 PRO A C 1
ATOM 792 O O . PRO A 1 105 ? -3.074 16.797 9.938 1 59.31 105 PRO A O 1
ATOM 795 N N . GLY A 1 106 ? -2.898 16.125 7.812 1 57.41 106 GLY A N 1
ATOM 796 C CA . GLY A 1 106 ? -1.705 15.32 8.031 1 57.41 106 GLY A CA 1
ATOM 797 C C . GLY A 1 106 ? -1.994 13.836 8.148 1 57.41 106 GLY A C 1
ATOM 798 O O . GLY A 1 106 ? -1.092 13.008 8.008 1 57.41 106 GLY A O 1
ATOM 799 N N . LEU A 1 107 ? -3.168 13.414 8.68 1 57.19 107 LEU A N 1
ATOM 800 C CA . LEU A 1 107 ? -3.488 12.016 8.93 1 57.19 107 LEU A CA 1
ATOM 801 C C . LEU A 1 107 ? -4.25 11.414 7.754 1 57.19 107 LEU A C 1
ATOM 803 O O . LEU A 1 107 ? -4.355 10.195 7.633 1 57.19 107 LEU A O 1
ATOM 807 N N . PHE A 1 108 ? -4.867 12.414 7.02 1 55.94 108 PHE A N 1
ATOM 808 C CA . PHE A 1 108 ? -5.625 11.922 5.879 1 55.94 108 PHE A CA 1
ATOM 809 C C . PHE A 1 108 ? -5.137 12.562 4.586 1 55.94 108 PHE A C 1
ATOM 811 O O . PHE A 1 108 ? -4.613 13.68 4.598 1 55.94 108 PHE A O 1
ATOM 818 N N . MET B 1 1 ? 4.586 49.094 11.703 1 56.59 1 MET B N 1
ATOM 819 C CA . MET B 1 1 ? 5.039 47.75 12.016 1 56.59 1 MET B CA 1
ATOM 820 C C . MET B 1 1 ? 4.082 46.688 11.438 1 56.59 1 MET B C 1
ATOM 822 O O . MET B 1 1 ? 4.504 45.594 11.062 1 56.59 1 MET B O 1
ATOM 826 N N . SER B 1 2 ? 2.76 46.969 11.477 1 62.12 2 SER B N 1
ATOM 827 C CA . SER B 1 2 ? 1.664 46.062 11.172 1 62.12 2 SER B CA 1
ATOM 828 C C . SER B 1 2 ? 1.62 45.719 9.688 1 62.12 2 SER B C 1
ATOM 830 O O . SER B 1 2 ? 1.412 44.562 9.305 1 62.12 2 SER B O 1
ATOM 832 N N . THR B 1 3 ? 1.961 46.719 8.906 1 64.75 3 THR B N 1
ATOM 833 C CA . THR B 1 3 ? 1.842 46.531 7.465 1 64.75 3 THR B CA 1
ATOM 834 C C . THR B 1 3 ? 2.938 45.594 6.941 1 64.75 3 THR B C 1
ATOM 836 O O . THR B 1 3 ? 2.686 44.781 6.078 1 64.75 3 THR B O 1
ATOM 839 N N . HIS B 1 4 ? 4.117 45.75 7.48 1 70.81 4 HIS B N 1
ATOM 840 C CA . HIS B 1 4 ? 5.223 44.938 7 1 70.81 4 HIS B CA 1
ATOM 841 C C . HIS B 1 4 ? 4.992 43.438 7.301 1 70.81 4 HIS B C 1
ATOM 843 O O . HIS B 1 4 ? 5.277 42.594 6.465 1 70.81 4 HIS B O 1
ATOM 849 N N . PHE B 1 5 ? 4.48 43.25 8.406 1 68.06 5 PHE B N 1
ATOM 850 C CA . PHE B 1 5 ? 4.172 41.875 8.836 1 68.06 5 PHE B CA 1
ATOM 851 C C . PHE B 1 5 ? 3.082 41.281 7.965 1 68.06 5 PHE B C 1
ATOM 853 O O . PHE B 1 5 ? 3.191 40.125 7.539 1 68.06 5 PHE B O 1
ATOM 860 N N . ARG B 1 6 ? 2.199 42.031 7.508 1 80.5 6 ARG B N 1
ATOM 861 C CA . ARG B 1 6 ? 1.108 41.594 6.648 1 80.5 6 ARG B CA 1
ATOM 862 C C . ARG B 1 6 ? 1.618 41.25 5.254 1 80.5 6 ARG B C 1
ATOM 864 O O . ARG B 1 6 ? 1.191 40.25 4.66 1 80.5 6 ARG B O 1
ATOM 871 N N . GLY B 1 7 ? 2.527 42.031 4.758 1 77.5 7 GLY B N 1
ATOM 872 C CA . GLY B 1 7 ? 3.16 41.75 3.48 1 77.5 7 GLY B CA 1
ATOM 873 C C . GLY B 1 7 ? 3.941 40.438 3.477 1 77.5 7 GLY B C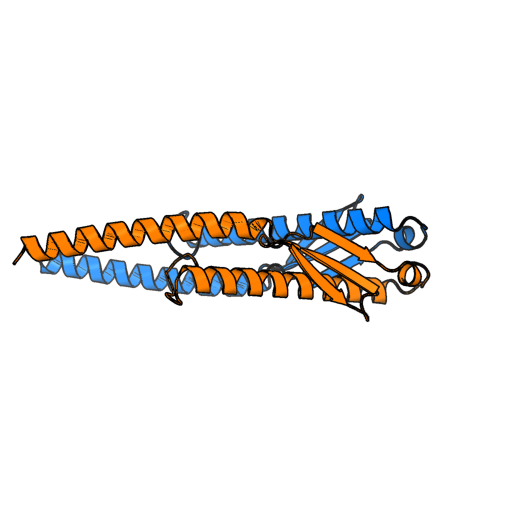 1
ATOM 874 O O . GLY B 1 7 ? 3.828 39.656 2.541 1 77.5 7 GLY B O 1
ATOM 875 N N . GLY B 1 8 ? 4.715 40.25 4.52 1 82.38 8 GLY B N 1
ATOM 876 C CA . GLY B 1 8 ? 5.461 39 4.691 1 82.38 8 GLY B CA 1
ATOM 877 C C . GLY B 1 8 ? 4.57 37.781 4.84 1 82.38 8 GLY B C 1
ATOM 878 O O . GLY B 1 8 ? 4.844 36.719 4.258 1 82.38 8 GLY B O 1
ATOM 879 N N . MET B 1 9 ? 3.473 37.969 5.434 1 85.81 9 MET B N 1
ATOM 880 C CA . MET B 1 9 ? 2.518 36.906 5.621 1 85.81 9 MET B CA 1
ATOM 881 C C . MET B 1 9 ? 1.857 36.5 4.301 1 85.81 9 MET B C 1
ATOM 883 O O . MET B 1 9 ? 1.678 35.344 4.008 1 85.81 9 MET B O 1
ATOM 887 N N . SER B 1 10 ? 1.532 37.562 3.463 1 90.19 10 SER B N 1
ATOM 888 C CA . SER B 1 10 ? 0.925 37.344 2.152 1 90.19 10 SER B CA 1
ATOM 889 C C . SER B 1 10 ? 1.849 36.562 1.233 1 90.19 10 SER B C 1
ATOM 891 O O . SER B 1 10 ? 1.402 35.656 0.523 1 90.19 10 SER B O 1
ATOM 893 N N . GLU B 1 11 ? 3.109 36.938 1.228 1 89.06 11 GLU B N 1
ATOM 894 C CA . GLU B 1 11 ? 4.105 36.25 0.42 1 89.06 11 GLU B CA 1
ATOM 895 C C . GLU B 1 11 ? 4.285 34.812 0.891 1 89.06 11 GLU B C 1
ATOM 897 O O . GLU B 1 11 ? 4.352 33.875 0.075 1 89.06 11 GLU B O 1
ATOM 902 N N . LEU B 1 12 ? 4.363 34.625 2.15 1 86.88 12 LEU B N 1
ATOM 903 C CA . LEU B 1 12 ? 4.496 33.281 2.727 1 86.88 12 LEU B CA 1
ATOM 904 C C . LEU B 1 12 ? 3.311 32.406 2.342 1 86.88 12 LEU B C 1
ATOM 906 O O . LEU B 1 12 ? 3.492 31.266 1.935 1 86.88 12 LEU B O 1
ATOM 910 N N . MET B 1 13 ? 2.125 32.938 2.367 1 89.25 13 MET B N 1
ATOM 911 C CA . MET B 1 13 ? 0.918 32.188 2.025 1 89.25 13 MET B CA 1
ATOM 912 C C . MET B 1 13 ? 0.929 31.781 0.558 1 89.25 13 MET B C 1
ATOM 914 O O . MET B 1 13 ? 0.528 30.672 0.217 1 89.25 13 MET B O 1
ATOM 918 N N . ARG B 1 14 ? 1.352 32.75 -0.292 1 92.44 14 ARG B N 1
ATOM 919 C CA . ARG B 1 14 ? 1.462 32.469 -1.72 1 92.44 14 ARG B CA 1
ATOM 920 C C . ARG B 1 14 ? 2.443 31.328 -1.979 1 92.44 14 ARG B C 1
ATOM 922 O O . ARG B 1 14 ? 2.164 30.438 -2.777 1 92.44 14 ARG B O 1
ATOM 929 N N . GLN B 1 15 ? 3.518 31.328 -1.387 1 91.62 15 GLN B N 1
ATOM 930 C CA . GLN B 1 15 ? 4.523 30.281 -1.513 1 91.62 15 GLN B CA 1
ATOM 931 C C . GLN B 1 15 ? 3.998 28.953 -0.992 1 91.62 15 GLN B C 1
ATOM 933 O O . GLN B 1 15 ? 4.172 27.906 -1.637 1 91.62 15 GLN B O 1
ATOM 938 N N . ALA B 1 16 ? 3.334 29.031 0.068 1 88.06 16 ALA B N 1
ATOM 939 C CA . ALA B 1 16 ? 2.748 27.828 0.646 1 88.06 16 ALA B CA 1
ATOM 940 C C . ALA B 1 16 ? 1.733 27.203 -0.305 1 88.06 16 ALA B C 1
ATOM 942 O O . ALA B 1 16 ? 1.742 25.984 -0.52 1 88.06 16 ALA B O 1
ATOM 943 N N . SER B 1 17 ? 0.932 28.031 -0.869 1 93 17 SER B N 1
ATOM 944 C CA . SER B 1 17 ? -0.076 27.578 -1.821 1 93 17 SER B CA 1
ATOM 945 C C . SER B 1 17 ? 0.57 26.953 -3.051 1 93 17 SER B C 1
ATOM 947 O O . SER B 1 17 ? 0.097 25.922 -3.555 1 93 17 SER B O 1
ATOM 949 N N . ARG B 1 18 ? 1.617 27.547 -3.48 1 92.56 18 ARG B N 1
ATOM 950 C CA . ARG B 1 18 ? 2.332 27.031 -4.645 1 92.56 18 ARG B CA 1
ATOM 951 C C . ARG B 1 18 ? 2.945 25.672 -4.348 1 92.56 18 ARG B C 1
ATOM 953 O O . ARG B 1 18 ? 2.848 24.75 -5.164 1 92.56 18 ARG B O 1
ATOM 960 N N . LEU B 1 19 ? 3.523 25.531 -3.264 1 89 19 LEU B N 1
ATOM 961 C CA . LEU B 1 19 ? 4.109 24.266 -2.842 1 89 19 LEU B CA 1
ATOM 962 C C . LEU B 1 19 ? 3.037 23.188 -2.695 1 89 19 LEU B C 1
ATOM 964 O O . LEU B 1 19 ? 3.219 22.062 -3.152 1 89 19 LEU B O 1
ATOM 968 N N . GLN B 1 20 ? 1.984 23.516 -2.141 1 90.94 20 GLN B N 1
ATOM 969 C CA . GLN B 1 20 ? 0.858 22.594 -1.976 1 90.94 20 GLN B CA 1
ATOM 970 C C . GLN B 1 20 ? 0.384 22.062 -3.322 1 90.94 20 GLN B C 1
ATOM 972 O O . GLN B 1 20 ? 0.168 20.859 -3.473 1 90.94 20 GLN B O 1
ATOM 977 N N . ARG B 1 21 ? 0.252 22.938 -4.27 1 93.19 21 ARG B N 1
ATOM 978 C CA . ARG B 1 21 ? -0.19 22.547 -5.605 1 93.19 21 ARG B CA 1
ATOM 979 C C . ARG B 1 21 ? 0.844 21.656 -6.277 1 93.19 21 ARG B C 1
ATOM 981 O O . ARG B 1 21 ? 0.49 20.672 -6.934 1 93.19 21 ARG B O 1
ATOM 988 N N . LYS B 1 22 ? 2.068 22 -6.137 1 92.56 22 LYS B N 1
ATOM 989 C CA . LYS B 1 22 ? 3.152 21.219 -6.719 1 92.56 22 LYS B CA 1
ATOM 990 C C . LYS B 1 22 ? 3.195 19.812 -6.129 1 92.56 22 LYS B C 1
ATOM 992 O O . LYS B 1 22 ? 3.379 18.828 -6.855 1 92.56 22 LYS B O 1
ATOM 997 N N . ILE B 1 23 ? 3.074 19.672 -4.898 1 89.06 23 ILE B N 1
ATOM 998 C CA . ILE B 1 23 ? 3.066 18.391 -4.195 1 89.06 23 ILE B CA 1
ATOM 999 C C . ILE B 1 23 ? 1.9 17.547 -4.688 1 89.06 23 ILE B C 1
ATOM 1001 O O . ILE B 1 23 ? 2.072 16.359 -4.988 1 89.06 23 ILE B O 1
ATOM 1005 N N . GLU B 1 24 ? 0.739 18.156 -4.762 1 91.94 24 GLU B N 1
ATOM 1006 C CA . GLU B 1 24 ? -0.444 17.438 -5.215 1 91.94 24 GLU B CA 1
ATOM 1007 C C . GLU B 1 24 ? -0.262 16.922 -6.641 1 91.94 24 GLU B C 1
ATOM 1009 O O . GLU B 1 24 ? -0.599 15.773 -6.941 1 91.94 24 GLU B O 1
ATOM 1014 N N . LYS B 1 25 ? 0.235 17.719 -7.449 1 94.19 25 LYS B N 1
ATOM 1015 C CA . LYS B 1 25 ? 0.47 17.344 -8.844 1 94.19 25 LYS B CA 1
ATOM 1016 C C . LYS B 1 25 ? 1.482 16.203 -8.938 1 94.19 25 LYS B C 1
ATOM 1018 O O . LYS B 1 25 ? 1.267 15.242 -9.672 1 94.19 25 LYS B O 1
ATOM 1023 N N . ARG B 1 26 ? 2.541 16.312 -8.219 1 93.12 26 ARG B N 1
ATOM 1024 C CA . ARG B 1 26 ? 3.58 15.289 -8.242 1 93.12 26 ARG B CA 1
ATOM 1025 C C . ARG B 1 26 ? 3.062 13.961 -7.688 1 93.12 26 ARG B C 1
ATOM 1027 O O . ARG B 1 26 ? 3.389 12.898 -8.211 1 93.12 26 ARG B O 1
ATOM 1034 N N . LYS B 1 27 ? 2.285 14.07 -6.641 1 92.38 27 LYS B N 1
ATOM 1035 C CA . LYS B 1 27 ? 1.667 12.867 -6.082 1 92.38 27 LYS B CA 1
ATOM 1036 C C . LYS B 1 27 ? 0.828 12.141 -7.129 1 92.38 27 LYS B C 1
ATOM 1038 O O . LYS B 1 27 ? 0.894 10.914 -7.246 1 92.38 27 LYS B O 1
ATOM 1043 N N . GLN B 1 28 ? 0.099 12.875 -7.879 1 94.38 28 GLN B N 1
ATOM 1044 C CA . GLN B 1 28 ? -0.736 12.297 -8.922 1 94.38 28 GLN B CA 1
ATOM 1045 C C . GLN B 1 28 ? 0.115 11.633 -10.008 1 94.38 28 GLN B C 1
ATOM 1047 O O . GLN B 1 28 ? -0.198 10.531 -10.461 1 94.38 28 GLN B O 1
ATOM 1052 N N . GLU B 1 29 ? 1.166 12.312 -10.305 1 95.5 29 GLU B N 1
ATOM 1053 C CA . GLU B 1 29 ? 2.074 11.773 -11.312 1 95.5 29 GLU B CA 1
ATOM 1054 C C . GLU B 1 29 ? 2.736 10.492 -10.828 1 95.5 29 GLU B C 1
ATOM 1056 O O . GLU B 1 29 ? 2.91 9.547 -11.602 1 95.5 29 GLU B O 1
ATOM 1061 N N . LEU B 1 30 ? 3.084 10.453 -9.602 1 95 30 LEU B N 1
ATOM 1062 C CA . LEU B 1 30 ? 3.811 9.328 -9.016 1 95 30 LEU B CA 1
ATOM 1063 C C . LEU B 1 30 ? 2.914 8.102 -8.914 1 95 30 LEU B C 1
ATOM 1065 O O . LEU B 1 30 ? 3.408 6.969 -8.859 1 95 30 LEU B O 1
ATOM 1069 N N . GLN B 1 31 ? 1.61 8.336 -8.93 1 95.5 31 GLN B N 1
ATOM 1070 C CA . GLN B 1 31 ? 0.677 7.219 -8.828 1 95.5 31 GLN B CA 1
ATOM 1071 C C . GLN B 1 31 ? 0.836 6.258 -10 1 95.5 31 GLN B C 1
ATOM 1073 O O . GLN B 1 31 ? 0.61 5.055 -9.859 1 95.5 31 GLN B O 1
ATOM 1078 N N . SER B 1 32 ? 1.312 6.766 -11.117 1 95.75 32 SER B N 1
ATOM 1079 C CA . SER B 1 32 ? 1.386 5.941 -12.32 1 95.75 32 SER B CA 1
ATOM 1080 C C . SER B 1 32 ? 2.809 5.453 -12.57 1 95.75 32 SER B C 1
ATOM 1082 O O . SER B 1 32 ? 3.047 4.656 -13.477 1 95.75 32 SER B O 1
ATOM 1084 N N . GLU B 1 33 ? 3.727 6.008 -11.781 1 96.38 33 GLU B N 1
ATOM 1085 C CA . GLU B 1 33 ? 5.098 5.523 -11.906 1 96.38 33 GLU B CA 1
ATOM 1086 C C . GLU B 1 33 ? 5.215 4.07 -11.461 1 96.38 33 GLU B C 1
ATOM 1088 O O . GLU B 1 33 ? 4.68 3.688 -10.422 1 96.38 33 GLU B O 1
ATOM 1093 N N . VAL B 1 34 ? 5.984 3.348 -12.336 1 98.5 34 VAL B N 1
ATOM 1094 C CA . VAL B 1 34 ? 6.043 1.91 -12.094 1 98.5 34 VAL B CA 1
ATOM 1095 C C . VAL B 1 34 ? 7.465 1.512 -11.711 1 98.5 34 VAL B C 1
ATOM 1097 O O . VAL B 1 34 ? 8.43 1.992 -12.305 1 98.5 34 VAL B O 1
ATOM 1100 N N . VAL B 1 35 ? 7.555 0.658 -10.711 1 98.56 35 VAL B N 1
ATOM 1101 C CA . VAL B 1 35 ? 8.836 0.069 -10.336 1 98.56 35 VAL B CA 1
ATOM 1102 C C . VAL B 1 35 ? 8.781 -1.447 -10.508 1 98.56 35 VAL B C 1
ATOM 1104 O O . VAL B 1 35 ? 7.695 -2.027 -10.594 1 98.56 35 VAL B O 1
ATOM 1107 N N . GLU B 1 36 ? 9.984 -2.004 -10.617 1 98.81 36 GLU B N 1
ATOM 1108 C CA . GLU B 1 36 ? 10.078 -3.453 -10.758 1 98.81 36 GLU B CA 1
ATOM 1109 C C . GLU B 1 36 ? 10.828 -4.074 -9.586 1 98.81 36 GLU B C 1
ATOM 1111 O O . GLU B 1 36 ? 11.727 -3.449 -9.016 1 98.81 36 GLU B O 1
ATOM 1116 N N . ALA B 1 37 ? 10.414 -5.227 -9.219 1 98.75 37 ALA B N 1
ATOM 1117 C CA . ALA B 1 37 ? 11.094 -6.027 -8.203 1 98.75 37 ALA B CA 1
ATOM 1118 C C . ALA B 1 37 ? 10.938 -7.52 -8.492 1 98.75 37 ALA B C 1
ATOM 1120 O O . ALA B 1 37 ? 10.18 -7.91 -9.383 1 98.75 37 ALA B O 1
ATOM 1121 N N . GLY B 1 38 ? 11.719 -8.273 -7.797 1 98.62 38 GLY B N 1
ATOM 1122 C CA . GLY B 1 38 ? 11.656 -9.703 -8.047 1 98.62 38 GLY B CA 1
ATOM 1123 C C . GLY B 1 38 ? 12.062 -10.539 -6.855 1 98.62 38 GLY B C 1
ATOM 1124 O O . GLY B 1 38 ? 12.492 -10 -5.828 1 98.62 38 GLY B O 1
ATOM 1125 N N . ALA B 1 39 ? 11.797 -11.805 -6.969 1 98.19 39 ALA B N 1
ATOM 1126 C CA . ALA B 1 39 ? 12.211 -12.805 -5.992 1 98.19 39 ALA B CA 1
ATOM 1127 C C . ALA B 1 39 ? 12.625 -14.102 -6.684 1 98.19 39 ALA B C 1
ATOM 1129 O O . ALA B 1 39 ? 12.242 -14.352 -7.828 1 98.19 39 ALA B O 1
ATOM 1130 N N . GLY B 1 40 ? 13.453 -14.898 -5.949 1 97.06 40 GLY B N 1
ATOM 1131 C CA . GLY B 1 40 ? 13.875 -16.172 -6.488 1 97.06 40 GLY B CA 1
ATOM 1132 C C . GLY B 1 40 ? 14.742 -16.047 -7.73 1 97.06 40 GLY B C 1
ATOM 1133 O O . GLY B 1 40 ? 14.5 -16.719 -8.734 1 97.06 40 GLY B O 1
ATOM 1134 N N . ASN B 1 41 ? 15.648 -15.102 -7.695 1 96.94 41 ASN B N 1
ATOM 1135 C CA . ASN B 1 41 ? 16.5 -14.836 -8.859 1 96.94 41 ASN B CA 1
ATOM 1136 C C . ASN B 1 41 ? 15.664 -14.484 -10.086 1 96.94 41 ASN B C 1
ATOM 1138 O O . ASN B 1 41 ? 15.859 -15.062 -11.156 1 96.94 41 ASN B O 1
ATOM 1142 N N . ASP B 1 42 ? 14.516 -13.695 -9.875 1 96.75 42 ASP B N 1
ATOM 1143 C CA . ASP B 1 42 ? 13.633 -13.102 -10.875 1 96.75 42 ASP B CA 1
ATOM 1144 C C . ASP B 1 42 ? 12.727 -14.148 -11.508 1 96.75 42 ASP B C 1
ATOM 1146 O O . ASP B 1 42 ? 12.164 -13.93 -12.578 1 96.75 42 ASP B O 1
ATOM 1150 N N . GLN B 1 43 ? 12.633 -15.242 -10.836 1 96.25 43 GLN B N 1
ATOM 1151 C CA . GLN B 1 43 ? 11.633 -16.203 -11.281 1 96.25 43 GLN B CA 1
ATOM 1152 C C . GLN B 1 43 ? 10.219 -15.664 -11.062 1 96.25 43 GLN B C 1
ATOM 1154 O O . GLN B 1 43 ? 9.266 -16.156 -11.672 1 96.25 43 GLN B O 1
ATOM 1159 N N . VAL B 1 44 ? 10.156 -14.797 -10.172 1 97.69 44 VAL B N 1
ATOM 1160 C CA . VAL B 1 44 ? 8.945 -14 -10.016 1 97.69 44 VAL B CA 1
ATOM 1161 C C . VAL B 1 44 ? 9.281 -12.516 -10.102 1 97.69 44 VAL B C 1
ATOM 1163 O O . VAL B 1 44 ? 10.141 -12.023 -9.367 1 97.69 44 VAL B O 1
ATOM 1166 N N . LYS B 1 45 ? 8.633 -11.844 -11.031 1 98.69 45 LYS B N 1
ATOM 1167 C CA . LYS B 1 45 ? 8.82 -10.406 -11.219 1 98.69 45 LYS B CA 1
ATOM 1168 C C . LYS B 1 45 ? 7.496 -9.656 -11.125 1 98.69 45 LYS B C 1
ATOM 1170 O O . LYS B 1 45 ? 6.48 -10.117 -11.648 1 98.69 45 LYS B O 1
ATOM 1175 N N . VAL B 1 46 ? 7.652 -8.492 -10.492 1 98.88 46 VAL B N 1
ATOM 1176 C CA . VAL B 1 46 ? 6.418 -7.73 -10.352 1 98.88 46 VAL B CA 1
ATOM 1177 C C . VAL B 1 46 ? 6.652 -6.277 -10.766 1 98.88 46 VAL B C 1
ATOM 1179 O O . VAL B 1 46 ? 7.789 -5.801 -10.75 1 98.88 46 VAL B O 1
ATOM 1182 N N . LYS B 1 47 ? 5.605 -5.73 -11.18 1 98.88 47 LYS B N 1
ATOM 1183 C CA . LYS B 1 47 ? 5.52 -4.285 -11.367 1 98.88 47 LYS B CA 1
ATOM 1184 C C . LYS B 1 47 ? 4.484 -3.67 -10.422 1 98.88 47 LYS B C 1
ATOM 1186 O O . LYS B 1 47 ? 3.359 -4.16 -10.328 1 98.88 47 LYS B O 1
ATOM 1191 N N . VAL B 1 48 ? 4.926 -2.68 -9.734 1 98.81 48 VAL B N 1
ATOM 1192 C CA . VAL B 1 48 ? 4.082 -1.985 -8.766 1 98.81 48 VAL B CA 1
ATOM 1193 C C . VAL B 1 48 ? 4.109 -0.483 -9.039 1 98.81 48 VAL B C 1
ATOM 1195 O O . VAL B 1 48 ? 5.164 0.076 -9.359 1 98.81 48 VAL B O 1
ATOM 1198 N N . ASN B 1 49 ? 2.947 0.177 -8.844 1 98.38 49 ASN B N 1
ATOM 1199 C CA . ASN B 1 49 ? 2.965 1.608 -9.125 1 98.38 49 ASN B CA 1
ATOM 1200 C C . ASN B 1 49 ? 2.998 2.43 -7.836 1 98.38 49 ASN B C 1
ATOM 1202 O O . ASN B 1 49 ? 2.998 1.87 -6.738 1 98.38 49 ASN B O 1
ATOM 1206 N N . GLY B 1 50 ? 3.074 3.719 -8 1 96.88 50 GLY B N 1
ATOM 1207 C CA . GLY B 1 50 ? 3.217 4.629 -6.875 1 96.88 50 GLY B CA 1
ATOM 1208 C C . GLY B 1 50 ? 1.994 4.668 -5.977 1 96.88 50 GLY B C 1
ATOM 1209 O O . GLY B 1 50 ? 2.055 5.184 -4.859 1 96.88 50 GLY B O 1
ATOM 1210 N N . ALA B 1 51 ? 0.895 4.141 -6.422 1 96.25 51 ALA B N 1
ATOM 1211 C CA . ALA B 1 51 ? -0.331 4.031 -5.637 1 96.25 51 ALA B CA 1
ATOM 1212 C C . ALA B 1 51 ? -0.38 2.711 -4.875 1 96.25 51 ALA B C 1
ATOM 1214 O O . ALA B 1 51 ? -1.408 2.361 -4.289 1 96.25 51 ALA B O 1
ATOM 1215 N N . LYS B 1 52 ? 0.727 1.962 -4.984 1 96.5 52 LYS B N 1
ATOM 1216 C CA . LYS B 1 52 ? 0.864 0.663 -4.332 1 96.5 52 LYS B CA 1
ATOM 1217 C C . LYS B 1 52 ? -0.121 -0.35 -4.91 1 96.5 52 LYS B C 1
ATOM 1219 O O . LYS B 1 52 ? -0.759 -1.098 -4.168 1 96.5 52 LYS B O 1
ATOM 1224 N N . GLU B 1 53 ? -0.319 -0.295 -6.145 1 98.06 53 GLU B N 1
ATOM 1225 C CA . GLU B 1 53 ? -1.068 -1.299 -6.895 1 98.06 53 GLU B CA 1
ATOM 1226 C C . GLU B 1 53 ? -0.131 -2.25 -7.633 1 98.06 53 GLU B C 1
ATOM 1228 O O . GLU B 1 53 ? 0.868 -1.818 -8.211 1 98.06 53 GLU B O 1
ATOM 1233 N N . LEU B 1 54 ? -0.449 -3.504 -7.488 1 98.88 54 LEU B N 1
ATOM 1234 C CA . LEU B 1 54 ? 0.254 -4.484 -8.312 1 98.88 54 LEU B CA 1
ATOM 1235 C C . LEU B 1 54 ? -0.207 -4.402 -9.766 1 98.88 54 LEU B C 1
ATOM 1237 O O . LEU B 1 54 ? -1.347 -4.754 -10.078 1 98.88 54 LEU B O 1
ATOM 1241 N N . VAL B 1 55 ? 0.631 -3.957 -10.656 1 98.81 55 VAL B N 1
ATOM 1242 C CA . VAL B 1 55 ? 0.287 -3.725 -12.055 1 98.81 55 VAL B CA 1
ATOM 1243 C C . VAL B 1 55 ? 0.375 -5.035 -12.836 1 98.81 55 VAL B C 1
ATOM 1245 O O . VAL B 1 55 ? -0.483 -5.324 -13.672 1 98.81 55 VAL B O 1
ATOM 1248 N N . SER B 1 56 ? 1.446 -5.77 -12.508 1 98.81 56 SER B N 1
ATOM 1249 C CA . SER B 1 56 ? 1.628 -7.055 -13.172 1 98.81 56 SER B CA 1
ATOM 1250 C C . SER B 1 56 ? 2.568 -7.961 -12.383 1 98.81 56 SER B C 1
ATOM 1252 O O . SER B 1 56 ? 3.314 -7.488 -11.523 1 98.81 56 SER B O 1
ATOM 1254 N N . ILE B 1 57 ? 2.514 -9.227 -12.688 1 98.69 57 ILE B N 1
ATOM 1255 C CA . ILE B 1 57 ? 3.422 -10.227 -12.148 1 98.69 57 ILE B CA 1
ATOM 1256 C C . ILE B 1 57 ? 3.793 -11.227 -13.242 1 98.69 57 ILE B C 1
ATOM 1258 O O . ILE B 1 57 ? 2.957 -11.586 -14.078 1 98.69 57 ILE B O 1
ATOM 1262 N N . GLU B 1 58 ? 4.98 -11.57 -13.266 1 97.38 58 GLU B N 1
ATOM 1263 C CA . GLU B 1 58 ? 5.484 -12.625 -14.148 1 97.38 58 GLU B CA 1
ATOM 1264 C C . GLU B 1 58 ? 6.082 -13.773 -13.344 1 97.38 58 GLU B C 1
ATOM 1266 O O . GLU B 1 58 ? 6.98 -13.57 -12.531 1 97.38 58 GLU B O 1
ATOM 1271 N N . ILE B 1 59 ? 5.566 -14.883 -13.609 1 94.56 59 ILE B N 1
ATOM 1272 C CA . ILE B 1 59 ? 6.047 -16.094 -12.953 1 94.56 59 ILE B CA 1
ATOM 1273 C C . ILE B 1 59 ? 6.707 -17.016 -13.984 1 94.56 59 ILE B C 1
ATOM 1275 O O . ILE B 1 59 ? 6.113 -17.328 -15.016 1 94.56 59 ILE B O 1
ATOM 1279 N N . ALA B 1 60 ? 7.879 -17.406 -13.672 1 92.88 60 ALA B N 1
ATOM 1280 C CA . ALA B 1 60 ? 8.602 -18.281 -14.586 1 92.88 60 ALA B CA 1
ATOM 1281 C C . ALA B 1 60 ? 7.879 -19.609 -14.75 1 92.88 60 ALA B C 1
ATOM 1283 O O . ALA B 1 60 ? 7.398 -20.188 -13.773 1 92.88 60 ALA B O 1
ATOM 1284 N N . PRO B 1 61 ? 7.812 -20.031 -15.938 1 88.88 61 PRO B N 1
ATOM 1285 C CA . PRO B 1 61 ? 7.105 -21.281 -16.203 1 88.88 61 PRO B CA 1
ATOM 1286 C C . PRO B 1 61 ? 7.664 -22.453 -15.398 1 88.88 61 PRO B C 1
ATOM 1288 O O . PRO B 1 61 ? 6.926 -23.391 -15.062 1 88.88 61 PRO B O 1
ATOM 1291 N N . GLU B 1 62 ? 8.922 -22.438 -15.086 1 85.25 62 GLU B N 1
ATOM 1292 C CA . GLU B 1 62 ? 9.57 -23.516 -14.352 1 85.25 62 GLU B CA 1
ATOM 1293 C C . GLU B 1 62 ? 8.969 -23.672 -12.961 1 85.25 62 GLU B C 1
ATOM 1295 O O . GLU B 1 62 ? 9.008 -24.75 -12.375 1 85.25 62 GLU B O 1
ATOM 1300 N N . LEU B 1 63 ? 8.438 -22.625 -12.461 1 84.69 63 LEU B N 1
ATOM 1301 C CA . LEU B 1 63 ? 7.848 -22.656 -11.125 1 84.69 63 LEU B CA 1
ATOM 1302 C C . LEU B 1 63 ? 6.492 -23.359 -11.148 1 84.69 63 LEU B C 1
ATOM 1304 O O . LEU B 1 63 ? 6.027 -23.844 -10.117 1 84.69 63 LEU B O 1
ATOM 1308 N N . LEU B 1 64 ? 5.895 -23.234 -12.281 1 75.38 64 LEU B N 1
ATOM 1309 C CA . LEU B 1 64 ? 4.582 -23.859 -12.383 1 75.38 64 LEU B CA 1
ATOM 1310 C C . LEU B 1 64 ? 4.711 -25.344 -12.656 1 75.38 64 LEU B C 1
ATOM 1312 O O . LEU B 1 64 ? 3.766 -26.109 -12.43 1 75.38 64 LEU B O 1
ATOM 1316 N N . LYS B 1 65 ? 5.852 -25.688 -13.125 1 74.62 65 LYS B N 1
ATOM 1317 C CA . LYS B 1 65 ? 6.082 -27.094 -13.445 1 74.62 65 LYS B CA 1
ATOM 1318 C C . LYS B 1 65 ? 6.355 -27.891 -12.18 1 74.62 65 LYS B C 1
ATOM 1320 O O . LYS B 1 65 ? 6.164 -29.109 -12.164 1 74.62 65 LYS B O 1
ATOM 1325 N N . GLY B 1 66 ? 6.797 -27.109 -11.164 1 66.94 66 GLY B N 1
ATOM 1326 C CA . GLY B 1 66 ? 7.078 -27.812 -9.922 1 66.94 66 GLY B CA 1
ATOM 1327 C C . GLY B 1 66 ? 5.848 -28.016 -9.055 1 66.94 66 GLY B C 1
ATOM 1328 O O . GLY B 1 66 ? 4.793 -27.438 -9.32 1 66.94 66 GLY B O 1
ATOM 1329 N N . GLU B 1 67 ? 5.773 -28.984 -8.375 1 66.12 67 GLU B N 1
ATOM 1330 C CA . GLU B 1 67 ? 4.656 -29.312 -7.5 1 66.12 67 GLU B CA 1
ATOM 1331 C C . GLU B 1 67 ? 4.754 -28.578 -6.172 1 66.12 67 GLU B C 1
ATOM 1333 O O . GLU B 1 67 ? 3.969 -28.828 -5.254 1 66.12 67 GLU B O 1
ATOM 1338 N N . ASP B 1 68 ? 5.691 -27.625 -6.191 1 81.56 68 ASP B N 1
ATOM 1339 C CA . ASP B 1 68 ? 5.84 -27 -4.879 1 81.56 68 ASP B CA 1
ATOM 1340 C C . ASP B 1 68 ? 5.133 -25.656 -4.824 1 81.56 68 ASP B C 1
ATOM 1342 O O . ASP B 1 68 ? 5.75 -24.609 -5.059 1 81.56 68 ASP B O 1
ATOM 1346 N N . LEU B 1 69 ? 3.945 -25.609 -4.469 1 86.38 69 LEU B N 1
ATOM 1347 C CA . LEU B 1 69 ? 3.094 -24.422 -4.383 1 86.38 69 LEU B CA 1
ATOM 1348 C C . LEU B 1 69 ? 3.578 -23.484 -3.281 1 86.38 69 LEU B C 1
ATOM 1350 O O . LEU B 1 69 ? 3.463 -22.266 -3.408 1 86.38 69 LEU B O 1
ATOM 1354 N N . SER B 1 70 ? 4.172 -24.156 -2.338 1 90.75 70 SER B N 1
ATOM 1355 C CA . SER B 1 70 ? 4.645 -23.359 -1.211 1 90.75 70 SER B CA 1
ATOM 1356 C C . SER B 1 70 ? 5.758 -22.406 -1.638 1 90.75 70 SER B C 1
ATOM 1358 O O . SER B 1 70 ? 5.777 -21.25 -1.225 1 90.75 70 SER B O 1
ATOM 1360 N N . MET B 1 71 ? 6.574 -22.891 -2.535 1 91.19 71 MET B N 1
ATOM 1361 C CA . MET B 1 71 ? 7.68 -22.078 -3.012 1 91.19 71 MET B CA 1
ATOM 1362 C C . MET B 1 71 ? 7.168 -20.906 -3.85 1 91.19 71 MET B C 1
ATOM 1364 O O . MET B 1 71 ? 7.582 -19.766 -3.646 1 91.19 71 MET B O 1
ATOM 1368 N N . VAL B 1 72 ? 6.316 -21.172 -4.734 1 93.25 72 VAL B N 1
ATOM 1369 C CA . VAL B 1 72 ? 5.742 -20.141 -5.602 1 93.25 72 VAL B CA 1
ATOM 1370 C C . VAL B 1 72 ? 5.062 -19.062 -4.754 1 93.25 72 VAL B C 1
ATOM 1372 O O . VAL B 1 72 ? 5.297 -17.875 -4.949 1 93.25 72 VAL B O 1
ATOM 1375 N N . GLN B 1 73 ? 4.312 -19.531 -3.844 1 96.44 73 GLN B N 1
ATOM 1376 C CA . GLN B 1 73 ? 3.58 -18.625 -2.963 1 96.44 73 GLN B CA 1
ATOM 1377 C C . GLN B 1 73 ? 4.535 -17.734 -2.164 1 96.44 73 GLN B C 1
ATOM 1379 O O . GLN B 1 73 ? 4.328 -16.531 -2.057 1 96.44 73 GLN B O 1
ATOM 1384 N N . ASP B 1 74 ? 5.594 -18.297 -1.623 1 97.62 74 ASP B N 1
ATOM 1385 C CA . ASP B 1 74 ? 6.574 -17.531 -0.854 1 97.62 74 ASP B CA 1
ATOM 1386 C C . ASP B 1 74 ? 7.273 -16.5 -1.727 1 97.62 74 ASP B C 1
ATOM 1388 O O . ASP B 1 74 ? 7.512 -15.367 -1.288 1 97.62 74 ASP B O 1
ATOM 1392 N N . LEU B 1 75 ? 7.559 -16.891 -2.916 1 97.69 75 LEU B N 1
ATOM 1393 C CA . LEU B 1 75 ? 8.25 -15.992 -3.83 1 97.69 75 LEU B CA 1
ATOM 1394 C C . LEU B 1 75 ? 7.344 -14.836 -4.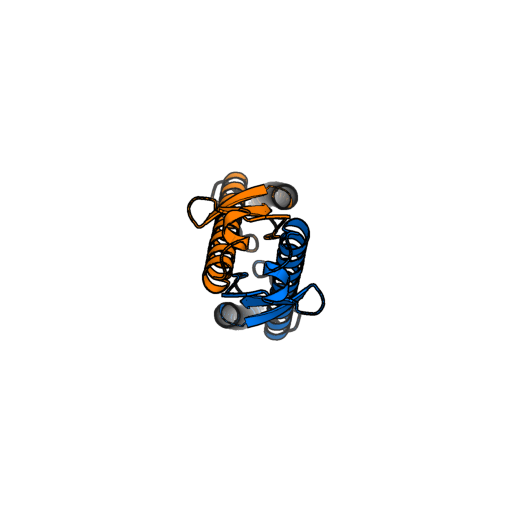242 1 97.69 75 LEU B C 1
ATOM 1396 O O . LEU B 1 75 ? 7.801 -13.703 -4.395 1 97.69 75 LEU B O 1
ATOM 1400 N N . VAL B 1 76 ? 6.09 -15.133 -4.492 1 98 76 VAL B N 1
ATOM 1401 C CA . VAL B 1 76 ? 5.125 -14.094 -4.836 1 98 76 VAL B CA 1
ATOM 1402 C C . VAL B 1 76 ? 5.043 -13.07 -3.707 1 98 76 VAL B C 1
ATOM 1404 O O . VAL B 1 76 ? 5.113 -11.859 -3.951 1 98 76 VAL B O 1
ATOM 1407 N N . VAL B 1 77 ? 4.949 -13.578 -2.496 1 98.88 77 VAL B N 1
ATOM 1408 C CA . VAL B 1 77 ? 4.883 -12.688 -1.339 1 98.88 77 VAL B CA 1
ATOM 1409 C C . VAL B 1 77 ? 6.133 -11.82 -1.284 1 98.88 77 VAL B C 1
ATOM 1411 O O . VAL B 1 77 ? 6.039 -10.602 -1.111 1 98.88 77 VAL B O 1
ATOM 1414 N N . ALA B 1 78 ? 7.238 -12.414 -1.45 1 98.88 78 ALA B N 1
ATOM 1415 C CA . ALA B 1 78 ? 8.516 -11.711 -1.377 1 98.88 78 ALA B CA 1
ATOM 1416 C C . ALA B 1 78 ? 8.625 -10.656 -2.473 1 98.88 78 ALA B C 1
ATOM 1418 O O . ALA B 1 78 ? 8.992 -9.508 -2.205 1 98.88 78 ALA B O 1
ATOM 1419 N N . ALA B 1 79 ? 8.297 -11.031 -3.684 1 98.88 79 ALA B N 1
ATOM 1420 C CA . ALA B 1 79 ? 8.422 -10.133 -4.828 1 98.88 79 ALA B CA 1
ATOM 1421 C C . ALA B 1 79 ? 7.465 -8.953 -4.707 1 98.88 79 ALA B C 1
ATOM 1423 O O . ALA B 1 79 ? 7.848 -7.809 -4.965 1 98.88 79 ALA B O 1
ATOM 1424 N N . VAL B 1 80 ? 6.246 -9.266 -4.355 1 98.94 80 VAL B N 1
ATOM 1425 C CA . VAL B 1 80 ? 5.23 -8.227 -4.23 1 98.94 80 VAL B CA 1
ATOM 1426 C C . VAL B 1 80 ? 5.645 -7.234 -3.143 1 98.94 80 VAL B C 1
ATOM 1428 O O . VAL B 1 80 ? 5.629 -6.02 -3.363 1 98.94 80 VAL B O 1
ATOM 1431 N N . ASN B 1 81 ? 6.113 -7.746 -1.998 1 98.88 81 ASN B N 1
ATOM 1432 C CA . ASN B 1 81 ? 6.496 -6.867 -0.898 1 98.88 81 ASN B CA 1
ATOM 1433 C C . ASN B 1 81 ? 7.746 -6.062 -1.234 1 98.88 81 ASN B C 1
ATOM 1435 O O . ASN B 1 81 ? 7.879 -4.906 -0.82 1 98.88 81 ASN B O 1
ATOM 1439 N N . ALA B 1 82 ? 8.617 -6.672 -1.931 1 98.81 82 ALA B N 1
ATOM 1440 C CA . ALA B 1 82 ? 9.789 -5.93 -2.402 1 98.81 82 ALA B CA 1
ATOM 1441 C C . ALA B 1 82 ? 9.375 -4.785 -3.322 1 98.81 82 ALA B C 1
ATOM 1443 O O . ALA B 1 82 ? 9.906 -3.676 -3.219 1 98.81 82 ALA B O 1
ATOM 1444 N N . GLY B 1 83 ? 8.445 -5.082 -4.25 1 98.75 83 GLY B N 1
ATOM 1445 C CA . GLY B 1 83 ? 7.93 -4.055 -5.141 1 98.75 83 GLY B CA 1
ATOM 1446 C C . GLY B 1 83 ? 7.227 -2.928 -4.41 1 98.75 83 GLY B C 1
ATOM 1447 O O . GLY B 1 83 ? 7.422 -1.754 -4.734 1 98.75 83 GLY B O 1
ATOM 1448 N N . MET B 1 84 ? 6.441 -3.32 -3.422 1 98.62 84 MET B N 1
ATOM 1449 C CA . MET B 1 84 ? 5.727 -2.33 -2.623 1 98.62 84 MET B CA 1
ATOM 1450 C C . MET B 1 84 ? 6.703 -1.424 -1.879 1 98.62 84 MET B C 1
ATOM 1452 O O . MET B 1 84 ? 6.523 -0.204 -1.85 1 98.62 84 MET B O 1
ATOM 1456 N N . LYS B 1 85 ? 7.672 -1.969 -1.293 1 98.31 85 LYS B N 1
ATOM 1457 C CA . LYS B 1 85 ? 8.688 -1.213 -0.569 1 98.31 85 LYS B CA 1
ATOM 1458 C C . LYS B 1 85 ? 9.43 -0.252 -1.499 1 98.31 85 LYS B C 1
ATOM 1460 O O . LYS B 1 85 ? 9.617 0.919 -1.165 1 98.31 85 LYS B O 1
ATOM 1465 N N . LYS B 1 86 ? 9.773 -0.75 -2.592 1 98.38 86 LYS B N 1
ATOM 1466 C CA . LYS B 1 86 ? 10.492 0.064 -3.57 1 98.38 86 LYS B CA 1
ATOM 1467 C C . LYS B 1 86 ? 9.633 1.229 -4.051 1 98.38 86 LYS B C 1
ATOM 1469 O O . LYS B 1 86 ? 10.109 2.357 -4.172 1 98.38 86 LYS B O 1
ATOM 1474 N N . ALA B 1 87 ? 8.375 0.928 -4.367 1 97.81 87 ALA B N 1
ATOM 1475 C CA . ALA B 1 87 ? 7.441 1.971 -4.793 1 97.81 87 ALA B CA 1
ATOM 1476 C C . ALA B 1 87 ? 7.328 3.066 -3.736 1 97.81 87 ALA B C 1
ATOM 1478 O O . ALA B 1 87 ? 7.359 4.254 -4.062 1 97.81 87 ALA B O 1
ATOM 1479 N N . ASN B 1 88 ? 7.242 2.648 -2.49 1 96.75 88 ASN B N 1
ATOM 1480 C CA . ASN B 1 88 ? 7.172 3.602 -1.387 1 96.75 88 ASN B CA 1
ATOM 1481 C C . ASN B 1 88 ? 8.43 4.461 -1.306 1 96.75 88 ASN B C 1
ATOM 1483 O O . ASN B 1 88 ? 8.352 5.672 -1.09 1 96.75 88 ASN B O 1
ATOM 1487 N N . GLU B 1 89 ? 9.531 3.883 -1.438 1 96.88 89 GLU B N 1
ATOM 1488 C CA . GLU B 1 89 ? 10.805 4.59 -1.375 1 96.88 89 GLU B CA 1
ATOM 1489 C C . GLU B 1 89 ? 10.914 5.629 -2.49 1 96.88 89 GLU B C 1
ATOM 1491 O O . GLU B 1 89 ? 11.391 6.742 -2.264 1 96.88 89 GLU B O 1
ATOM 1496 N N . VAL B 1 90 ? 10.469 5.219 -3.66 1 96.19 90 VAL B N 1
ATOM 1497 C CA . VAL B 1 90 ? 10.523 6.117 -4.809 1 96.19 90 VAL B CA 1
ATOM 1498 C C . VAL B 1 90 ? 9.594 7.305 -4.59 1 96.19 90 VAL B C 1
ATOM 1500 O O . VAL B 1 90 ? 9.977 8.453 -4.809 1 96.19 90 VAL B O 1
ATOM 1503 N N . VAL B 1 91 ? 8.398 7.023 -4.152 1 95.19 91 VAL B N 1
ATOM 1504 C CA . VAL B 1 91 ? 7.426 8.078 -3.893 1 95.19 91 VAL B CA 1
ATOM 1505 C C . VAL B 1 91 ? 7.961 9.023 -2.822 1 95.19 91 VAL B C 1
ATOM 1507 O O . VAL B 1 91 ? 7.945 10.25 -3.002 1 95.19 91 VAL B O 1
ATOM 1510 N N . ASP B 1 92 ? 8.492 8.508 -1.765 1 93.69 92 ASP B N 1
ATOM 1511 C CA . ASP B 1 92 ? 9.039 9.297 -0.668 1 93.69 92 ASP B CA 1
ATOM 1512 C C . ASP B 1 92 ? 10.203 10.172 -1.145 1 93.69 92 ASP B C 1
ATOM 1514 O O . ASP B 1 92 ? 10.281 11.352 -0.798 1 93.69 92 ASP B O 1
ATOM 1518 N N . ALA B 1 93 ? 11.016 9.594 -1.93 1 94.81 93 ALA B N 1
ATOM 1519 C CA . ALA B 1 93 ? 12.188 10.312 -2.441 1 94.81 93 ALA B CA 1
ATOM 1520 C C . ALA B 1 93 ? 11.773 11.461 -3.354 1 94.81 93 ALA B C 1
ATOM 1522 O O . ALA B 1 93 ? 12.328 12.562 -3.27 1 94.81 93 ALA B O 1
ATOM 1523 N N . GLU B 1 94 ? 10.789 11.164 -4.16 1 94.5 94 GLU B N 1
ATOM 1524 C CA . GLU B 1 94 ? 10.32 12.195 -5.09 1 94.5 94 GLU B CA 1
ATOM 1525 C C . GLU B 1 94 ? 9.617 13.328 -4.348 1 94.5 94 GLU B C 1
ATOM 1527 O O . GLU B 1 94 ? 9.797 14.5 -4.684 1 94.5 94 GLU B O 1
ATOM 1532 N N . LEU B 1 95 ? 8.844 13.008 -3.371 1 90.81 95 LEU B N 1
ATOM 1533 C CA . LEU B 1 95 ? 8.18 14.023 -2.559 1 90.81 95 LEU B CA 1
ATOM 1534 C C . LEU B 1 95 ? 9.203 14.844 -1.775 1 90.81 95 LEU B C 1
ATOM 1536 O O . LEU B 1 95 ? 9.055 16.062 -1.637 1 90.81 95 LEU B O 1
ATOM 1540 N N . GLU B 1 96 ? 10.211 14.195 -1.262 1 91.94 96 GLU B N 1
ATOM 1541 C CA . GLU B 1 96 ? 11.289 14.883 -0.555 1 91.94 96 GLU B CA 1
ATOM 1542 C C . GLU B 1 96 ? 11.992 15.891 -1.463 1 91.94 96 GLU B C 1
ATOM 1544 O O . GLU B 1 96 ? 12.312 17 -1.038 1 91.94 96 GLU B O 1
ATOM 1549 N N . LYS B 1 97 ? 12.18 15.492 -2.631 1 92.94 97 LYS B N 1
ATOM 1550 C CA . LYS B 1 97 ? 12.805 16.375 -3.613 1 92.94 97 LYS B CA 1
ATOM 1551 C C . LYS B 1 97 ? 11.945 17.609 -3.875 1 92.94 97 LYS B C 1
ATOM 1553 O O . LYS B 1 97 ? 12.461 18.719 -3.949 1 92.94 97 LYS B O 1
ATOM 1558 N N . VAL B 1 98 ? 10.664 17.391 -3.984 1 90.81 98 VAL B N 1
ATOM 1559 C CA . VAL B 1 98 ? 9.734 18.469 -4.312 1 90.81 98 VAL B CA 1
ATOM 1560 C C . VAL B 1 98 ? 9.641 19.438 -3.146 1 90.81 98 VAL B C 1
ATOM 1562 O O . VAL B 1 98 ? 9.531 20.656 -3.35 1 90.81 98 VAL B O 1
ATOM 1565 N N . THR B 1 99 ? 9.672 19 -1.912 1 90.06 99 THR B N 1
ATOM 1566 C CA . THR B 1 99 ? 9.516 19.844 -0.738 1 90.06 99 THR B CA 1
ATOM 1567 C C . THR B 1 99 ? 10.859 20.391 -0.281 1 90.06 99 THR B C 1
ATOM 1569 O O . THR B 1 99 ? 10.922 21.25 0.608 1 90.06 99 THR B O 1
ATOM 1572 N N . GLY B 1 100 ? 11.961 19.984 -0.86 1 88.81 100 GLY B N 1
ATOM 1573 C CA . GLY B 1 100 ? 13.281 20.422 -0.431 1 88.81 100 GLY B CA 1
ATOM 1574 C C . GLY B 1 100 ? 13.656 19.906 0.947 1 88.81 100 GLY B C 1
ATOM 1575 O O . GLY B 1 100 ? 14.375 20.578 1.689 1 88.81 100 GLY B O 1
ATOM 1576 N N . GLY B 1 101 ? 13.062 18.812 1.331 1 84.19 101 GLY B N 1
ATOM 1577 C CA . GLY B 1 101 ? 13.336 18.219 2.627 1 84.19 101 GLY B CA 1
ATOM 1578 C C . GLY B 1 101 ? 12.422 18.719 3.725 1 84.19 101 GLY B C 1
ATOM 1579 O O . GLY B 1 101 ? 12.484 18.234 4.859 1 84.19 101 GLY B O 1
ATOM 1580 N N . LEU B 1 102 ? 11.609 19.781 3.406 1 76.62 102 LEU B N 1
ATOM 1581 C CA . LEU B 1 102 ? 10.656 20.297 4.387 1 76.62 102 LEU B CA 1
ATOM 1582 C C . LEU B 1 102 ? 9.586 19.266 4.703 1 76.62 102 LEU B C 1
ATOM 1584 O O . LEU B 1 102 ? 9.102 18.578 3.803 1 76.62 102 LEU B O 1
ATOM 1588 N N . LYS B 1 103 ? 9.594 18.875 5.957 1 70.44 103 LYS B N 1
ATOM 1589 C CA . LYS B 1 103 ? 8.562 17.938 6.387 1 70.44 103 LYS B CA 1
ATOM 1590 C C . LYS B 1 103 ? 7.23 18.656 6.598 1 70.44 103 LYS B C 1
ATOM 1592 O O . LYS B 1 103 ? 7.02 19.297 7.629 1 70.44 103 LYS B O 1
ATOM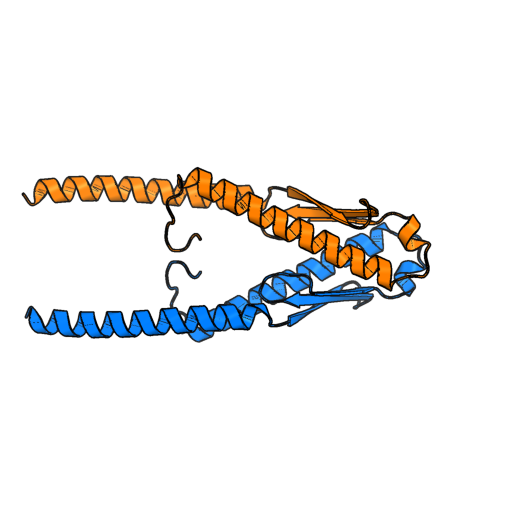 1597 N N . ILE B 1 104 ? 6.508 18.797 5.586 1 61.88 104 ILE B N 1
ATOM 1598 C CA . ILE B 1 104 ? 5.215 19.469 5.637 1 61.88 104 ILE B CA 1
ATOM 1599 C C . ILE B 1 104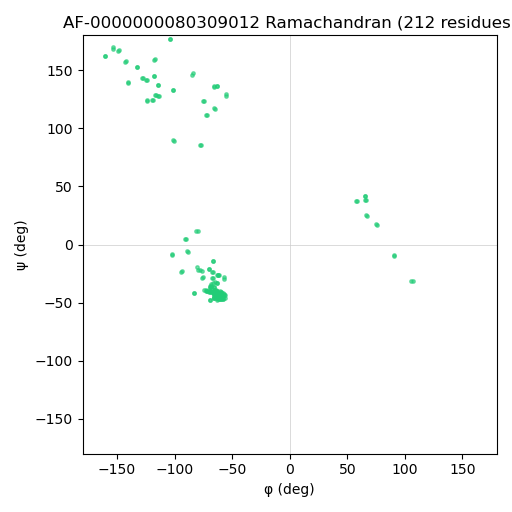 ? 4.176 18.547 6.277 1 61.88 104 ILE B C 1
ATOM 1601 O O . ILE B 1 104 ? 3.963 17.422 5.816 1 61.88 104 ILE B O 1
ATOM 1605 N N . PRO B 1 105 ? 3.496 18.906 7.332 1 59.88 105 PRO B N 1
ATOM 1606 C CA . PRO B 1 105 ? 2.473 18.125 8.023 1 59.88 105 PRO B CA 1
ATOM 1607 C C . PRO B 1 105 ? 1.343 17.672 7.102 1 59.88 105 PRO B C 1
ATOM 1609 O O . PRO B 1 105 ? 0.87 18.469 6.273 1 59.88 105 PRO B O 1
ATOM 1612 N N . GLY B 1 106 ? 0.983 16.375 7.062 1 58.19 106 GLY B N 1
ATOM 1613 C CA . GLY B 1 106 ? -0.103 15.875 6.242 1 58.19 106 GLY B CA 1
ATOM 1614 C C . GLY B 1 106 ? 0.38 15.086 5.039 1 58.19 106 GLY B C 1
ATOM 1615 O O . GLY B 1 106 ? -0.382 14.312 4.445 1 58.19 106 GLY B O 1
ATOM 1616 N N . LEU B 1 107 ? 1.545 15.414 4.465 1 58 107 LEU B N 1
ATOM 1617 C CA . LEU B 1 107 ? 2.037 14.781 3.25 1 58 107 LEU B CA 1
ATOM 1618 C C . LEU B 1 107 ? 2.969 13.617 3.584 1 58 107 LEU B C 1
ATOM 1620 O O . LEU B 1 107 ? 3.254 12.781 2.725 1 58 107 LEU B O 1
ATOM 1624 N N . PHE B 1 108 ? 3.512 13.758 4.824 1 57 108 PHE B N 1
ATOM 1625 C CA . PHE B 1 108 ? 4.434 12.688 5.211 1 57 108 PHE B CA 1
ATOM 1626 C C . PHE B 1 108 ? 3.979 12.023 6.508 1 57 108 PHE B C 1
ATOM 1628 O O . PHE B 1 108 ? 3.305 12.648 7.328 1 57 108 PHE B O 1
#

Nearest PDB structures (foldseek):
  1ybx-assembly1_A  TM=9.425E-01  e=2.372E-07  Acetivibrio thermocellus
  1j8b-assembly1_A-2  TM=8.716E-01  e=3.263E-06  Haemophilus influenzae Rd KW20
  1pug-assembly2_C  TM=9.443E-01  e=1.099E-04  Escherichia coli
  5yrx-assembly1_A-2  TM=9.008E-01  e=1.613E-04  Mycobacterium tuberculosis H37Rv
  7ane-assembly1_an  TM=7.583E-01  e=5.788E-03  Leishmania major

pLDDT: mean 89.76, std 11.43, range [55.94, 98.94]

Foldseek 3Di:
DVVVVVVVVVVVVVVVVVLVVQLVVVLVVQQAQWDKFFFDVRQKIWIAGLVLDTPDIHHHVVVVVDPCVVVVVVRNVVRSVVRSVVSPVVSVVVSCVSCVNDPDPPSD/DVVVVVVVVVVVVVVVVVLVVQLVVVLVVQQAQWDKFFFDVRQKIWIAGLVLDTPDIHHHPVVVVDPCVVVVVVRNVVRSVVRSVVSPVVSVVSSCVSVVNDPDPPSD

Radius of gyration: 22.75 Å; Cα contacts (8 Å, |Δi|>4): 286; chains: 2; bounding box: 32×77×49 Å

Solvent-accessible surface area (backbone atoms only — not comparable to full-atom values):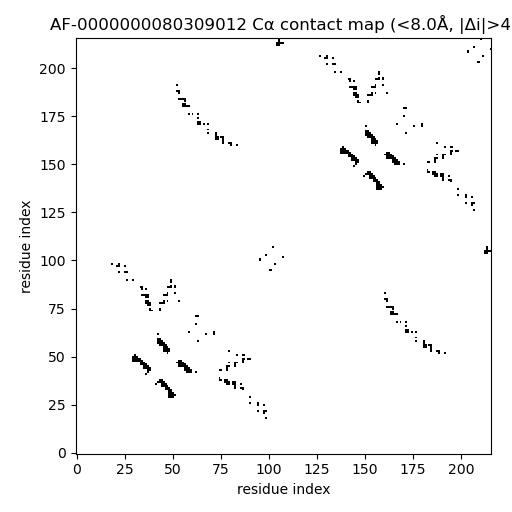 11260 Å² total; per-residue (Å²): 116,69,65,61,53,50,54,54,49,52,52,51,50,52,50,49,52,51,49,51,51,51,51,54,52,49,52,58,55,38,35,70,41,72,38,72,26,48,19,78,91,56,38,25,31,27,31,14,18,42,67,66,39,57,75,43,54,46,68,41,68,71,58,44,71,46,88,49,59,68,57,51,34,52,30,47,33,49,7,48,41,46,13,44,51,50,20,50,52,49,48,52,51,52,51,35,61,74,52,71,66,58,84,54,89,30,81,102,116,69,64,60,54,49,53,53,49,52,52,50,50,51,52,49,52,50,48,53,52,51,52,54,53,49,52,60,56,36,36,70,40,71,37,73,27,48,20,76,93,57,39,25,31,27,30,15,18,42,69,66,38,57,75,44,54,45,68,41,67,71,56,44,72,45,88,49,61,67,58,50,34,53,30,49,34,48,7,51,40,47,15,44,50,50,19,50,51,51,46,52,51,52,51,36,61,73,51,70,63,59,85,54,84,32,81,104

Sequence (216 aa):
MSTHFRGGMSELMRQASRLQRKIEKRKQELQSEVVEAGAGNDQVKVKVNGAKELVSIEIAPELLKGEDLSMVQDLVVAAVNAGMKKANEVVDAELEKVTGGLKIPGLFMSTHFRGGMSELMRQASRLQRKIEKRKQELQSEVVEAGAGNDQVKVKVNGAKELVSIEIAPELLKGEDLSMVQDLVVAAVNAGMKKANEVVDAELEKVTGGLKIPGLF

Organism: NCBI:txid927083

Secondary structure (DSSP, 8-state):
-HHHHHHHHHHHHHHHHHHHHHHHHHHHHHTT-EEEEEETTTTEEEEEETT--EEEEEE-HHHHHSS-HHHHHHHHHHHHHHHHHHHHHHHHHHHHHHHTT---TTT-/-HHHHHHHHHHHHHHHHHHHHHHHHHHHHHTT-EEEEEETTTTEEEEEETTS-EEEEEE-HHHHHSS-HHHHHHHHHHHHHHHHHHHHHHHHHHHHHHHTT---TTT-